Protein AF-A0A522EEP4-F1 (afdb_monomer)

Sequence (282 aa):
MRSSSFSPAILVLSVLAAMILVFGPLHIAEITGRAVDNTKDSVDSDQDGIPDSTDNCPLISNPKQEDLDHDGKGDACDPDKDGDGMPDAWELQYGLNINKNDAAEDPDGDSATNLEEYKRGTNPGVPDPVTLFMTISGIMRSQVEFITAIDVKDLLTNPISLSMIIAVIAFIAAVGFLFYRMKHQKKKVIVQAKIPALIGPVRRNRKEMARDLKERQAMMMRSEQKLMARESFFRPFDKSERNESPVLKELEKIQGFDSESDREKAVESLSNLAEEYDNSKK

Nearest PDB structures (foldseek):
  2rhp-assembly1_A  TM=6.397E-01  e=7.075E-04  unclassified
  1yo8-assembly1_A  TM=6.198E-01  e=7.075E-04  Homo sapiens
  1ux6-assembly1_A  TM=5.673E-01  e=7.525E-04  Homo sapiens
  3fby-assembly3_C  TM=4.165E-01  e=4.240E-03  Homo sapiens

pLDDT: mean 74.35, std 18.27, range [40.28, 98.5]

Radius of gyration: 43.29 Å; Cα contacts (8 Å, |Δi|>4): 165; chains: 1; bounding box: 85×106×114 Å

Structure (mmCIF, N/CA/C/O backbone):
data_AF-A0A522EEP4-F1
#
_entry.id   AF-A0A522EEP4-F1
#
loop_
_atom_site.group_PDB
_atom_site.id
_atom_site.type_symbol
_atom_site.label_atom_id
_atom_site.label_alt_id
_atom_site.label_comp_id
_atom_site.label_asym_id
_atom_site.label_entity_id
_atom_site.label_seq_id
_atom_site.pdbx_PDB_ins_code
_atom_site.Cartn_x
_atom_site.Cartn_y
_atom_site.Cartn_z
_atom_site.occupancy
_atom_site.B_iso_or_equiv
_atom_site.auth_seq_id
_atom_site.auth_comp_id
_atom_site.auth_asym_id
_atom_site.auth_atom_id
_atom_site.pdbx_PDB_model_num
ATOM 1 N N . MET A 1 1 ? -53.354 64.922 65.198 1.00 49.22 1 MET A N 1
ATOM 2 C CA . MET A 1 1 ? -51.983 64.477 64.870 1.00 49.22 1 MET A CA 1
ATOM 3 C C . MET A 1 1 ? -51.836 63.032 65.326 1.00 49.22 1 MET A C 1
ATOM 5 O O . MET A 1 1 ? -51.725 62.795 66.519 1.00 49.22 1 MET A O 1
ATOM 9 N N . ARG A 1 2 ? -51.959 62.064 64.412 1.00 46.88 2 ARG A N 1
ATOM 10 C CA . ARG A 1 2 ? -51.701 60.644 64.695 1.00 46.88 2 ARG A CA 1
ATOM 11 C C . ARG A 1 2 ? -50.406 60.297 63.973 1.00 46.88 2 ARG A C 1
ATOM 13 O O . ARG A 1 2 ? -50.396 60.204 62.751 1.00 46.88 2 ARG A O 1
ATOM 20 N N . SER A 1 3 ? -49.318 60.213 64.726 1.00 50.28 3 SER A N 1
ATOM 21 C CA . SER A 1 3 ? -48.050 59.668 64.261 1.00 50.28 3 SER A CA 1
ATOM 22 C C . SER A 1 3 ? -48.245 58.175 64.018 1.00 50.28 3 SER A C 1
ATOM 24 O O . SER A 1 3 ? -48.458 57.398 64.945 1.00 50.28 3 SER A O 1
ATOM 26 N N . SER A 1 4 ? -48.240 57.775 62.751 1.00 57.22 4 SER A N 1
ATOM 27 C CA . SER A 1 4 ? -48.192 56.373 62.354 1.00 57.22 4 SER A CA 1
ATOM 28 C C . SER A 1 4 ? -46.808 55.823 62.693 1.00 57.22 4 SER A C 1
ATOM 30 O O . SER A 1 4 ? -45.834 56.082 61.985 1.00 57.22 4 SER A O 1
ATOM 32 N N . SER A 1 5 ? -46.716 55.099 63.805 1.00 61.38 5 SER A N 1
ATOM 33 C CA . SER A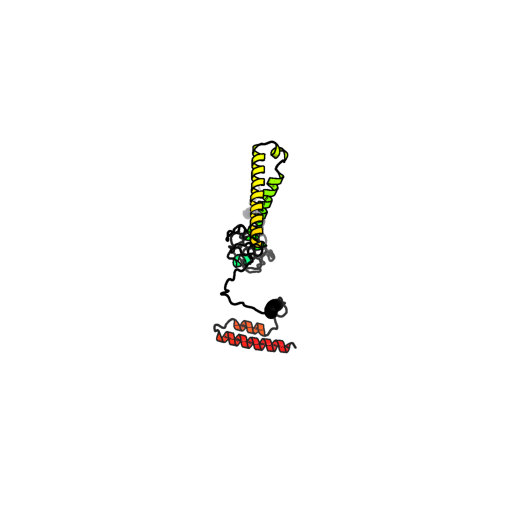 1 5 ? -45.561 54.282 64.158 1.00 61.38 5 SER A CA 1
ATOM 34 C C . SER A 1 5 ? -45.467 53.118 63.173 1.00 61.38 5 SER A C 1
ATOM 36 O O . SER A 1 5 ? -46.244 52.165 63.226 1.00 61.38 5 SER A O 1
ATOM 38 N N . PHE A 1 6 ? -44.525 53.203 62.236 1.00 60.56 6 PHE A N 1
ATOM 39 C CA . PHE A 1 6 ? -44.198 52.077 61.370 1.00 60.56 6 PHE A CA 1
ATOM 40 C C . PHE A 1 6 ? -43.566 50.978 62.223 1.00 60.56 6 PHE A C 1
ATOM 42 O O . PHE A 1 6 ? -42.499 51.162 62.806 1.00 60.56 6 PHE A O 1
ATOM 49 N N . SER A 1 7 ? -44.257 49.842 62.333 1.00 72.12 7 SER A N 1
ATOM 50 C CA . SER A 1 7 ? -43.722 48.676 63.028 1.00 72.12 7 SER A CA 1
ATOM 51 C C . SER A 1 7 ? -42.501 48.155 62.259 1.00 72.12 7 SER A C 1
ATOM 53 O O . SER A 1 7 ? -42.609 47.943 61.046 1.00 72.12 7 SER A O 1
ATOM 55 N N . PRO A 1 8 ? -41.352 47.912 62.915 1.00 71.06 8 PRO A N 1
ATOM 56 C CA . PRO A 1 8 ? -40.140 47.424 62.251 1.00 71.06 8 PRO A CA 1
ATOM 57 C C . PRO A 1 8 ? -40.361 46.087 61.524 1.00 71.06 8 PRO A C 1
ATOM 59 O O . PRO A 1 8 ? -39.705 45.815 60.524 1.00 71.06 8 PRO A O 1
ATOM 62 N N . ALA A 1 9 ? -41.355 45.298 61.945 1.00 70.25 9 ALA A N 1
ATOM 63 C CA . ALA A 1 9 ? -41.761 44.070 61.262 1.00 70.25 9 ALA A CA 1
ATOM 64 C C . ALA A 1 9 ? -42.285 44.311 59.831 1.00 70.25 9 ALA A C 1
ATOM 66 O O . ALA A 1 9 ? -42.047 43.497 58.942 1.00 70.25 9 ALA A O 1
ATOM 67 N N . ILE A 1 10 ? -42.958 45.441 59.585 1.00 73.69 10 ILE A N 1
ATOM 68 C CA . ILE A 1 10 ? -43.516 45.782 58.265 1.00 73.69 10 ILE A CA 1
ATOM 69 C C . ILE A 1 10 ? -42.389 46.168 57.299 1.00 73.69 10 ILE A C 1
ATOM 71 O O . ILE A 1 10 ? -42.410 45.774 56.134 1.00 73.69 10 ILE A O 1
ATOM 75 N N . LEU A 1 11 ? -41.365 46.870 57.795 1.00 72.19 11 LEU A N 1
ATOM 76 C CA . LEU A 1 11 ? -40.173 47.197 57.013 1.00 72.19 11 LEU A CA 1
ATOM 77 C C . LEU A 1 11 ? -39.393 45.935 56.622 1.00 72.19 11 LEU A C 1
ATOM 79 O O . LEU A 1 11 ? -39.057 45.776 55.451 1.00 72.19 11 LEU A O 1
ATOM 83 N N . VAL A 1 12 ? -39.192 44.996 57.550 1.00 76.00 12 VAL A N 1
ATOM 84 C CA . VAL A 1 12 ? -38.486 43.730 57.271 1.00 76.00 12 VAL A CA 1
ATOM 85 C C . VAL A 1 12 ? -39.234 42.874 56.243 1.00 76.00 12 VAL A C 1
ATOM 87 O O . VAL A 1 12 ? -38.616 42.355 55.314 1.00 76.00 12 VAL A O 1
ATOM 90 N N . LEU A 1 13 ? -40.564 42.785 56.343 1.00 75.69 13 LEU A N 1
ATOM 91 C CA . LEU A 1 13 ? -41.390 42.075 55.361 1.00 75.69 13 LEU A CA 1
ATOM 92 C C . LEU A 1 13 ? -41.348 42.733 53.976 1.00 75.69 13 LEU A C 1
ATOM 94 O O . LEU A 1 13 ? -41.269 42.029 52.973 1.00 75.69 13 LEU A O 1
ATOM 98 N N . SER A 1 14 ? -41.345 44.068 53.910 1.00 77.12 14 SER A N 1
ATOM 99 C CA . SER A 1 14 ? -41.259 44.786 52.631 1.00 77.12 14 SER A CA 1
ATOM 100 C C . SER A 1 14 ? -39.907 44.595 51.933 1.00 77.12 14 SER A C 1
ATOM 102 O O . SER A 1 14 ? -39.863 44.431 50.716 1.00 77.12 14 SER A O 1
ATOM 104 N N . VAL A 1 15 ? -38.811 44.533 52.699 1.00 76.56 15 VAL A N 1
ATOM 105 C CA . VAL A 1 15 ? -37.461 44.300 52.165 1.00 76.56 15 VAL A CA 1
ATOM 106 C C . VAL A 1 15 ? -37.293 42.845 51.720 1.00 76.56 15 VAL A C 1
ATOM 108 O O . VAL A 1 15 ? -36.750 42.604 50.647 1.00 76.56 15 VAL A O 1
ATOM 111 N N . LEU A 1 16 ? -37.815 41.872 52.476 1.00 72.12 16 LEU A N 1
ATOM 112 C CA . LEU A 1 16 ? -37.811 40.458 52.074 1.00 72.12 16 LEU A CA 1
ATOM 113 C C . LEU A 1 16 ? -38.643 40.214 50.807 1.00 72.12 16 LEU A C 1
ATOM 115 O O . LEU A 1 16 ? -38.192 39.508 49.909 1.00 72.12 16 LEU A O 1
ATOM 119 N N . ALA A 1 17 ? -39.819 40.838 50.693 1.00 74.88 17 ALA A N 1
ATOM 120 C CA . ALA A 1 17 ? -40.650 40.746 49.493 1.00 74.88 17 ALA A CA 1
ATOM 121 C C . ALA A 1 17 ? -39.972 41.384 48.266 1.00 74.88 17 ALA A C 1
ATOM 123 O O . ALA A 1 17 ? -40.032 40.825 47.172 1.00 74.88 17 ALA A O 1
ATOM 124 N N . ALA A 1 18 ? -39.275 42.513 48.443 1.00 72.38 18 ALA A N 1
ATOM 125 C CA . ALA A 1 18 ? -38.501 43.142 47.374 1.00 72.38 18 ALA A CA 1
ATOM 12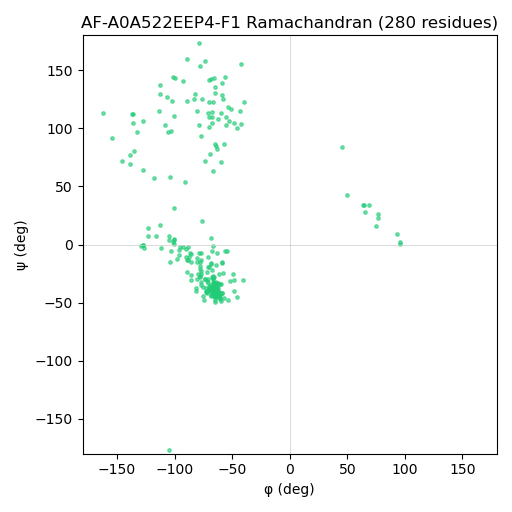6 C C . ALA A 1 18 ? -37.302 42.281 46.937 1.00 72.38 18 ALA A C 1
ATOM 128 O O . ALA A 1 18 ? -37.026 42.186 45.744 1.00 72.38 18 ALA A O 1
ATOM 129 N N . MET A 1 19 ? -36.633 41.594 47.870 1.00 70.50 19 MET A N 1
ATOM 130 C CA . MET A 1 19 ? -35.543 40.663 47.551 1.00 70.50 19 MET A CA 1
ATOM 131 C C . MET A 1 19 ? -36.036 39.453 46.742 1.00 70.50 19 MET A C 1
ATOM 133 O O . MET A 1 19 ? -35.375 39.061 45.790 1.00 70.50 19 MET A O 1
ATOM 137 N N . ILE A 1 20 ? -37.222 38.912 47.034 1.00 71.88 20 ILE A N 1
ATOM 138 C CA . ILE A 1 20 ? -37.818 37.797 46.268 1.00 71.88 20 ILE A CA 1
ATOM 139 C C . ILE A 1 20 ? -38.214 38.222 44.838 1.00 71.88 20 ILE A C 1
ATOM 141 O O . ILE A 1 20 ? -38.205 37.399 43.928 1.00 71.88 20 ILE A O 1
ATOM 145 N N . LEU A 1 21 ? -38.541 39.501 44.619 1.00 68.75 21 LEU A N 1
ATOM 146 C CA . LEU A 1 21 ? -38.899 40.033 43.297 1.00 68.75 21 LEU A CA 1
ATOM 147 C C . LEU A 1 21 ? -37.681 40.465 42.460 1.00 68.75 21 LEU A C 1
ATOM 149 O O . LEU A 1 21 ? -37.735 40.378 41.236 1.00 68.75 21 LEU A O 1
ATOM 153 N N . VAL A 1 22 ? -36.592 40.918 43.095 1.00 70.06 22 VAL A N 1
ATOM 154 C CA . VAL A 1 22 ? -35.329 41.286 42.417 1.00 70.06 22 VAL A CA 1
ATOM 155 C C . VAL A 1 22 ? -34.471 40.051 42.130 1.00 70.06 22 VAL A C 1
ATOM 157 O O . VAL A 1 22 ? -33.874 39.949 41.062 1.00 70.06 22 VAL A O 1
ATOM 160 N N . PHE A 1 23 ? -34.459 39.087 43.050 1.00 67.50 23 PHE A N 1
ATOM 161 C CA . PHE A 1 23 ? -33.855 37.766 42.888 1.00 67.50 23 PHE A CA 1
ATOM 162 C C . PHE A 1 23 ? -34.961 36.741 42.649 1.00 67.50 23 PHE A C 1
ATOM 164 O O . PHE A 1 23 ? -35.120 35.809 43.439 1.00 67.50 23 PHE A O 1
ATOM 171 N N . GLY A 1 24 ? -35.758 36.965 41.592 1.00 59.84 24 GLY A N 1
ATOM 172 C CA . GLY A 1 24 ? -36.815 36.048 41.151 1.00 59.84 24 GLY A CA 1
ATOM 173 C C . GLY A 1 24 ? -36.349 34.591 41.198 1.00 59.84 24 GLY A C 1
ATOM 174 O O . GLY A 1 24 ? -35.138 34.363 41.145 1.00 59.84 24 GLY A O 1
ATOM 175 N N . PRO A 1 25 ? -37.280 33.621 41.331 1.00 62.41 25 PRO A N 1
ATOM 176 C CA . PRO A 1 25 ? -36.950 32.235 41.640 1.00 62.41 25 PRO A CA 1
ATOM 177 C C . PRO A 1 25 ? -35.752 31.825 40.802 1.00 62.41 25 PRO A C 1
ATOM 179 O O . PRO A 1 25 ? -35.828 31.859 39.568 1.00 62.41 25 PRO A O 1
ATOM 182 N N . LEU A 1 26 ? -34.633 31.541 41.489 1.00 50.94 26 LEU A N 1
ATOM 183 C CA . LEU A 1 26 ? -33.479 30.903 40.881 1.00 50.94 26 LEU A CA 1
ATOM 184 C C . LEU A 1 26 ? -34.078 29.852 39.957 1.00 50.94 26 LEU A C 1
ATOM 186 O O . LEU A 1 26 ? -34.888 29.041 40.417 1.00 50.94 26 LEU A O 1
ATOM 190 N N . HIS A 1 27 ? -33.749 29.918 38.669 1.00 49.25 27 HIS A N 1
ATOM 191 C CA . HIS A 1 27 ? -33.910 28.771 37.802 1.00 49.25 27 HIS A CA 1
ATOM 192 C C . HIS A 1 27 ? -33.086 27.662 38.458 1.00 49.25 27 HIS A C 1
ATOM 194 O O . HIS A 1 27 ? -31.916 27.455 38.152 1.00 49.25 27 HIS A O 1
ATOM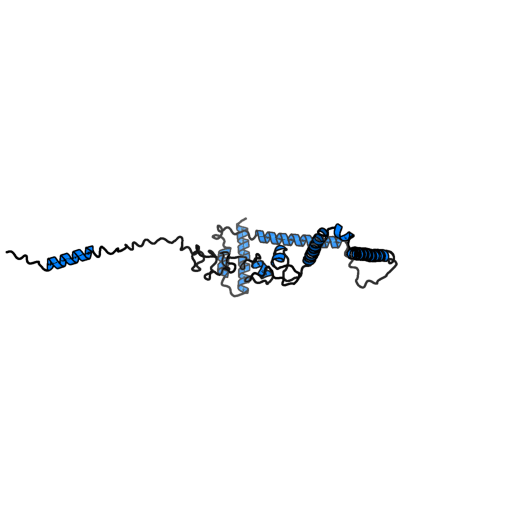 200 N N . ILE A 1 28 ? -33.705 26.940 39.388 1.00 54.94 28 ILE A N 1
ATOM 201 C CA . ILE A 1 28 ? -33.486 25.525 39.515 1.00 54.94 28 ILE A CA 1
ATOM 202 C C . ILE A 1 28 ? -34.030 25.039 38.181 1.00 54.94 28 ILE A C 1
ATOM 204 O O . ILE A 1 28 ? -35.219 24.768 38.036 1.00 54.94 28 ILE A O 1
ATOM 208 N N . ALA A 1 29 ? -33.161 25.079 37.165 1.00 52.03 29 ALA A N 1
ATOM 209 C CA . ALA A 1 29 ? -33.256 24.149 36.072 1.00 52.03 29 ALA A CA 1
ATOM 210 C C . ALA A 1 29 ? -33.393 22.821 36.791 1.00 52.03 29 ALA A C 1
ATOM 212 O O . ALA A 1 29 ? -32.478 22.367 37.480 1.00 52.03 29 ALA A O 1
ATOM 213 N N . GLU A 1 30 ? -34.618 22.321 36.786 1.00 49.09 30 GLU A N 1
ATOM 214 C CA . GLU A 1 30 ? -34.920 21.000 37.240 1.00 49.09 30 GLU A CA 1
ATOM 215 C C . GLU A 1 30 ? -33.948 20.132 36.455 1.00 49.09 30 GLU A C 1
ATOM 217 O O . GLU A 1 30 ? -34.091 19.947 35.244 1.00 49.09 30 GLU A O 1
ATOM 222 N N . ILE A 1 31 ? -32.920 19.634 37.144 1.00 54.69 31 ILE A N 1
ATOM 223 C CA . ILE A 1 31 ? -32.210 18.432 36.745 1.00 54.69 31 ILE A CA 1
ATOM 224 C C . ILE A 1 31 ? -33.250 17.317 36.918 1.00 54.69 31 ILE A C 1
ATOM 226 O O . ILE A 1 31 ? -33.124 16.418 37.740 1.00 54.69 31 ILE A O 1
ATOM 230 N N . THR A 1 32 ? -34.336 17.387 36.143 1.00 52.50 32 THR A N 1
ATOM 231 C CA . THR A 1 32 ? -34.858 16.182 35.551 1.00 52.50 32 THR A CA 1
ATOM 232 C C . THR A 1 32 ? -33.646 15.648 34.819 1.00 52.50 32 THR A C 1
ATOM 234 O O . THR A 1 32 ? -33.122 16.276 33.899 1.00 52.50 32 THR A O 1
ATOM 237 N N . GLY A 1 33 ? -33.106 14.547 35.327 1.00 53.41 33 GLY A N 1
ATOM 238 C CA . GLY A 1 33 ? -32.225 13.695 34.562 1.00 53.41 33 GLY A CA 1
ATOM 239 C C . GLY A 1 33 ? -33.002 13.202 33.351 1.00 53.41 33 GLY A C 1
ATOM 240 O O . GLY A 1 33 ? -33.350 12.030 33.263 1.00 53.41 33 GLY A O 1
ATOM 241 N N . ARG A 1 34 ? -33.267 14.094 32.391 1.00 50.75 34 ARG A N 1
ATOM 242 C CA . ARG A 1 34 ? -33.259 13.712 31.003 1.00 50.75 34 ARG A CA 1
ATOM 243 C C . ARG A 1 34 ? -31.808 13.339 30.775 1.00 50.75 34 ARG A C 1
ATOM 245 O O . ARG A 1 34 ? -30.985 14.170 30.408 1.00 50.75 34 ARG A O 1
ATOM 252 N N . ALA A 1 35 ? -31.506 12.076 31.069 1.00 56.69 35 ALA A N 1
ATOM 253 C CA . ALA A 1 35 ? -30.594 11.345 30.232 1.00 56.69 35 ALA A CA 1
ATOM 254 C C . ALA A 1 35 ? -31.016 11.727 28.813 1.00 56.69 35 ALA A C 1
ATOM 256 O O . ALA A 1 35 ? -32.096 11.360 28.342 1.00 56.69 35 ALA A O 1
ATOM 257 N N . VAL A 1 36 ? -30.236 12.607 28.185 1.00 55.53 36 VAL A N 1
ATOM 258 C CA . VAL A 1 36 ? -30.085 12.489 26.752 1.00 55.53 36 VAL A CA 1
ATOM 259 C C . VAL A 1 36 ? -29.597 11.063 26.638 1.00 55.53 36 VAL A C 1
ATOM 261 O O . VAL A 1 36 ? -28.501 10.737 27.092 1.00 55.53 36 VAL A O 1
ATOM 264 N N . ASP A 1 37 ? -30.511 10.191 26.242 1.00 57.88 37 ASP A N 1
ATOM 265 C CA . ASP A 1 37 ? -30.174 8.853 25.839 1.00 57.88 37 ASP A CA 1
ATOM 266 C C . ASP A 1 37 ? -29.300 9.024 24.595 1.00 57.88 37 ASP A C 1
ATOM 268 O O . ASP A 1 37 ? -29.776 9.065 23.465 1.00 57.88 37 ASP A O 1
ATOM 272 N N . ASN A 1 38 ? -28.018 9.283 24.852 1.00 55.97 38 ASN A N 1
ATOM 273 C CA . ASN A 1 38 ? -26.935 9.412 23.892 1.00 55.97 38 ASN A CA 1
ATOM 274 C C . ASN A 1 38 ? -26.509 8.020 23.407 1.00 55.97 38 ASN A C 1
ATOM 276 O O . ASN A 1 38 ? -25.408 7.863 22.897 1.00 55.97 38 ASN A O 1
ATOM 280 N N . THR A 1 39 ? -27.356 6.994 23.538 1.00 58.22 39 THR A N 1
ATOM 281 C CA . THR A 1 39 ? -27.021 5.623 23.127 1.00 58.22 39 THR A CA 1
ATOM 282 C C . THR A 1 39 ? -26.840 5.454 21.626 1.00 58.22 39 THR A C 1
ATOM 284 O O . THR A 1 39 ? -26.498 4.363 21.184 1.00 58.22 39 THR A O 1
ATOM 287 N N . LYS A 1 40 ? -27.013 6.513 20.826 1.00 56.56 40 LYS A N 1
ATOM 288 C CA . LYS A 1 40 ? -26.584 6.499 19.426 1.00 56.56 40 LYS A CA 1
ATOM 289 C C . LYS A 1 40 ? -25.112 6.885 19.235 1.00 56.56 40 LYS A C 1
ATOM 291 O O . LYS A 1 40 ? -24.505 6.397 18.293 1.00 56.56 40 LYS A O 1
ATOM 296 N N . ASP A 1 41 ? -24.551 7.666 20.157 1.00 61.88 41 ASP A N 1
ATOM 297 C CA . ASP A 1 41 ? -23.160 8.144 20.126 1.00 61.88 41 ASP A CA 1
ATOM 298 C C . ASP A 1 41 ? -22.274 7.392 21.144 1.00 61.88 41 ASP A C 1
ATOM 300 O O . ASP A 1 41 ? -21.139 7.783 21.392 1.00 61.88 41 ASP A O 1
ATOM 304 N N . SER A 1 42 ? -22.800 6.340 21.787 1.00 76.12 42 SER A N 1
ATOM 305 C CA . SER A 1 42 ? -22.089 5.541 22.799 1.00 76.12 42 SER A CA 1
ATOM 306 C C . SER A 1 42 ? -21.868 4.086 22.390 1.00 76.12 42 SER A C 1
ATOM 308 O O . SER A 1 42 ? -21.535 3.268 23.248 1.00 76.12 42 SER A O 1
ATOM 310 N N . VAL A 1 43 ? -22.180 3.725 21.145 1.00 93.38 43 VAL A N 1
ATOM 311 C CA . VAL A 1 43 ? -21.854 2.387 20.651 1.00 93.38 43 VAL A CA 1
ATOM 312 C C . VAL A 1 43 ? -20.360 2.383 20.367 1.00 93.38 43 VAL A C 1
ATOM 314 O O . VAL A 1 43 ? -19.869 3.269 19.678 1.00 93.38 43 VAL A O 1
ATOM 317 N N . ASP A 1 44 ? -19.678 1.431 20.982 1.00 95.50 44 ASP A N 1
ATOM 318 C CA . ASP A 1 44 ? -18.256 1.150 20.838 1.00 95.50 44 ASP A CA 1
ATOM 319 C C . ASP A 1 44 ? -18.179 -0.369 20.638 1.00 95.50 44 ASP A C 1
ATOM 321 O O . ASP A 1 44 ? -18.382 -1.163 21.570 1.00 95.50 44 ASP A O 1
ATOM 325 N N . SER A 1 45 ? -18.104 -0.764 19.372 1.00 96.50 45 SER A N 1
ATOM 326 C CA . SER A 1 45 ? -18.287 -2.137 18.916 1.00 96.50 45 SER A CA 1
ATOM 327 C C . SER A 1 45 ? -17.065 -3.013 19.187 1.00 96.50 45 SER A C 1
ATOM 329 O O . SER A 1 45 ? -17.223 -4.229 19.349 1.00 96.50 45 SER A O 1
ATOM 331 N N . ASP A 1 46 ? -15.874 -2.426 19.279 1.00 97.19 46 ASP A N 1
ATOM 332 C CA . ASP A 1 46 ? -14.615 -3.132 19.523 1.00 97.19 46 ASP A CA 1
ATOM 333 C C . ASP A 1 46 ? -13.976 -2.840 20.894 1.00 97.19 46 ASP A C 1
ATOM 335 O O . ASP A 1 46 ? -13.022 -3.523 21.282 1.00 97.19 46 ASP A O 1
ATOM 339 N N . GLN A 1 47 ? -14.590 -1.949 21.676 1.00 97.31 47 GLN A N 1
ATOM 340 C CA . GLN A 1 47 ? -14.255 -1.608 23.060 1.00 97.31 47 GLN A CA 1
ATOM 341 C C . GLN A 1 47 ? -12.876 -0.965 23.216 1.00 97.31 47 GLN A C 1
ATOM 343 O O . GLN A 1 47 ? -12.197 -1.181 24.231 1.00 97.31 47 GLN A O 1
ATOM 348 N N . ASP A 1 48 ? -12.448 -0.182 22.230 1.00 97.44 48 ASP A N 1
ATOM 349 C CA . ASP A 1 48 ? -11.153 0.495 22.238 1.00 97.44 48 ASP A CA 1
ATOM 350 C C . ASP A 1 48 ? -11.168 1.868 22.945 1.00 97.44 48 ASP A C 1
ATOM 352 O O . ASP A 1 48 ? -10.111 2.441 23.241 1.00 97.44 48 ASP A O 1
ATOM 356 N N . GLY A 1 49 ? -12.363 2.342 23.320 1.00 95.50 49 GLY A N 1
ATOM 357 C CA . GLY A 1 49 ? -12.593 3.613 24.001 1.00 95.50 49 GLY A CA 1
ATOM 358 C C . GLY A 1 49 ? -12.966 4.770 23.072 1.00 95.50 49 GLY A C 1
ATOM 359 O O . GLY A 1 49 ? -13.193 5.880 23.575 1.00 95.50 49 GLY A O 1
ATOM 360 N N . ILE A 1 50 ? -13.052 4.533 21.763 1.00 96.19 50 ILE A N 1
ATOM 361 C CA . ILE A 1 50 ? -13.521 5.469 20.747 1.00 96.19 50 ILE A CA 1
ATOM 362 C C . ILE A 1 50 ? -14.917 5.024 20.272 1.00 96.19 50 ILE A C 1
ATOM 364 O O . ILE A 1 50 ? -15.118 3.880 19.895 1.00 96.19 50 ILE A O 1
ATOM 368 N N . PRO A 1 51 ? -15.938 5.901 20.294 1.00 96.25 51 PRO A N 1
ATOM 369 C CA . PRO A 1 51 ? -17.258 5.534 19.782 1.00 96.25 51 PRO A CA 1
ATOM 370 C C . PRO A 1 51 ? -17.254 5.287 18.265 1.00 96.25 51 PRO A C 1
ATOM 372 O O . PRO A 1 51 ? -16.671 6.091 17.534 1.00 96.25 51 PRO A O 1
ATOM 375 N N . ASP A 1 52 ? -18.041 4.313 17.785 1.00 96.12 52 ASP A N 1
ATOM 376 C CA . ASP A 1 52 ? -18.183 3.908 16.369 1.00 96.12 52 ASP A CA 1
ATOM 377 C C . ASP A 1 52 ? -18.409 5.094 15.409 1.00 96.12 52 ASP A C 1
ATOM 379 O O . ASP A 1 52 ? -18.056 5.049 14.235 1.00 96.12 52 ASP A O 1
ATOM 383 N N . SER A 1 53 ? -19.051 6.171 15.880 1.00 95.19 53 SER A N 1
ATOM 384 C CA . SER A 1 53 ? -19.329 7.375 15.079 1.00 95.19 53 SER A CA 1
ATOM 385 C C . SER A 1 53 ? -18.093 8.213 14.739 1.00 95.19 53 SER A C 1
ATOM 387 O O . SER A 1 53 ? -18.158 9.072 13.860 1.00 95.19 53 SER A O 1
ATOM 389 N N . THR A 1 54 ? -17.016 8.029 15.495 1.00 96.50 54 THR A N 1
ATOM 390 C CA . THR A 1 54 ? -15.757 8.784 15.418 1.00 96.50 54 THR A CA 1
ATOM 391 C C . THR A 1 54 ? -14.540 7.881 15.268 1.00 96.50 54 THR A C 1
ATOM 393 O O . THR A 1 54 ? -13.436 8.402 15.163 1.00 96.50 54 THR A O 1
ATOM 396 N N . ASP A 1 55 ? -14.749 6.568 15.281 1.00 97.81 55 ASP A N 1
ATOM 397 C CA . ASP A 1 55 ? -13.720 5.554 15.146 1.00 97.81 55 ASP A CA 1
ATOM 398 C C . ASP A 1 55 ? -13.392 5.316 13.664 1.00 97.81 55 ASP A C 1
ATOM 400 O O . ASP A 1 55 ? -14.284 5.041 12.852 1.00 97.81 55 ASP A O 1
ATOM 404 N N . ASN A 1 56 ? -12.117 5.445 13.300 1.00 98.25 56 ASN A N 1
ATOM 405 C CA . ASN A 1 56 ? -11.635 5.141 11.953 1.00 98.25 56 ASN A CA 1
ATOM 406 C C . ASN A 1 56 ? -11.491 3.627 11.688 1.00 98.25 56 ASN A C 1
ATOM 408 O O . ASN A 1 56 ? -11.309 3.237 10.534 1.00 98.25 56 ASN A O 1
ATOM 412 N N . CYS A 1 57 ? -11.655 2.771 12.703 1.00 98.38 57 CYS A N 1
ATOM 413 C CA . CYS A 1 57 ? -11.772 1.319 12.587 1.00 98.38 57 CYS A CA 1
ATOM 414 C C . CYS A 1 57 ? -12.846 0.714 13.520 1.00 98.38 57 CYS A C 1
ATOM 416 O O . CYS A 1 57 ? -12.500 -0.128 14.338 1.00 98.38 57 CYS A O 1
ATOM 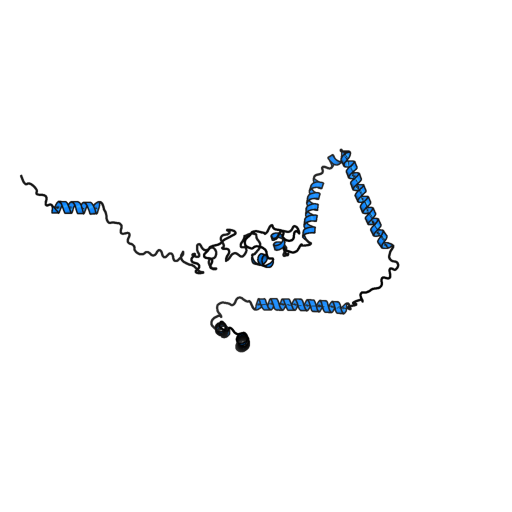418 N N . PRO A 1 58 ? -14.162 0.942 13.287 1.00 97.62 58 PRO A N 1
ATOM 419 C CA . PRO A 1 58 ? -15.259 0.593 14.217 1.00 97.62 58 PRO A CA 1
ATOM 420 C C . PRO A 1 58 ? -15.392 -0.869 14.675 1.00 97.62 58 PRO A C 1
ATOM 422 O O . PRO A 1 58 ? -16.322 -1.215 15.394 1.00 97.62 58 PRO A O 1
ATOM 425 N N . LEU A 1 59 ? -14.591 -1.787 14.142 1.00 97.75 59 LEU A N 1
ATOM 426 C CA . LEU A 1 59 ? -14.638 -3.217 14.443 1.00 97.75 59 LEU A CA 1
ATOM 427 C C . LEU A 1 59 ? -13.258 -3.783 14.824 1.00 97.75 59 LEU A C 1
ATOM 429 O O . LEU A 1 59 ? -13.159 -4.995 15.047 1.00 97.75 59 LEU A O 1
ATOM 433 N N . ILE A 1 60 ? -12.197 -2.968 14.826 1.00 98.06 60 ILE A N 1
ATOM 434 C CA . ILE A 1 60 ? -10.816 -3.388 15.078 1.00 98.06 60 ILE A CA 1
ATOM 435 C C . ILE A 1 60 ? -10.151 -2.379 16.009 1.00 98.06 60 ILE A C 1
ATOM 437 O O . ILE A 1 60 ? -9.663 -1.348 15.560 1.00 98.06 60 ILE A O 1
ATOM 441 N N . SER A 1 61 ? -10.012 -2.789 17.272 1.00 98.19 61 SER A N 1
ATOM 442 C CA . SER A 1 61 ? -9.507 -1.936 18.343 1.00 98.19 61 SER A CA 1
ATOM 443 C C . SER A 1 61 ? -8.191 -1.246 17.985 1.00 98.19 61 SER A C 1
ATOM 445 O O . SER A 1 61 ? -7.149 -1.898 17.826 1.00 98.19 61 SER A O 1
ATOM 447 N N . ASN A 1 62 ? -8.222 0.083 17.918 1.00 98.06 62 ASN A N 1
ATOM 448 C CA . ASN A 1 62 ? -7.078 0.932 17.626 1.00 98.06 62 ASN A CA 1
ATOM 449 C C . ASN A 1 62 ? -7.162 2.268 18.403 1.00 98.06 62 ASN A C 1
ATOM 451 O O . ASN A 1 62 ? -7.240 3.341 17.802 1.00 98.06 62 ASN A O 1
ATOM 455 N N . PRO A 1 63 ? -6.958 2.260 19.741 1.00 97.94 63 PRO A N 1
ATOM 456 C CA . PRO A 1 63 ? -7.176 3.438 20.600 1.00 97.94 63 PRO A CA 1
ATOM 457 C C . PRO A 1 63 ? -6.348 4.683 20.248 1.00 97.94 63 PRO A C 1
ATOM 459 O O . PRO A 1 63 ? -6.575 5.773 20.772 1.00 97.94 63 PRO A O 1
ATOM 462 N N . LYS A 1 64 ? -5.303 4.513 19.433 1.00 98.25 64 LYS A N 1
ATOM 463 C CA . LYS A 1 64 ? -4.444 5.601 18.963 1.00 98.25 64 LYS A CA 1
ATOM 464 C C . LYS A 1 64 ? -4.972 6.300 17.712 1.00 98.25 64 LYS A C 1
ATOM 466 O O . LYS A 1 64 ? -4.463 7.377 17.416 1.00 98.25 64 LYS A O 1
ATOM 471 N N . GLN A 1 65 ? -5.932 5.694 17.008 1.00 98.12 65 GLN A N 1
ATOM 472 C CA . GLN A 1 65 ? -6.536 6.209 15.780 1.00 98.12 65 GLN A CA 1
ATOM 473 C C . GLN A 1 65 ? -5.458 6.642 14.766 1.00 98.12 65 GLN A C 1
ATOM 475 O O . GLN A 1 65 ? -5.526 7.722 14.188 1.00 98.12 65 GLN A O 1
ATOM 480 N N . GLU A 1 66 ? -4.406 5.821 14.627 1.00 98.44 66 GLU A N 1
ATOM 481 C CA . GLU A 1 66 ? -3.359 6.026 13.618 1.00 98.44 66 GLU A CA 1
ATOM 482 C C . GLU A 1 66 ? -3.997 5.866 12.224 1.00 98.44 66 GLU A C 1
ATOM 484 O O . GLU A 1 66 ? -4.826 4.976 12.035 1.00 98.44 66 GLU A O 1
ATOM 489 N N . ASP A 1 67 ? -3.667 6.777 11.311 1.00 98.31 67 ASP A N 1
ATOM 490 C CA . ASP A 1 67 ? -4.177 6.883 9.935 1.00 98.31 67 ASP A CA 1
ATOM 491 C C . ASP A 1 67 ? -3.089 7.606 9.121 1.00 98.31 67 ASP A C 1
ATOM 493 O O . ASP A 1 67 ? -2.943 8.833 9.183 1.00 98.31 67 ASP A O 1
ATOM 497 N N . LEU A 1 68 ? -2.195 6.827 8.515 1.00 98.12 68 LEU A N 1
ATOM 498 C CA . LEU A 1 68 ? -0.964 7.324 7.909 1.00 98.12 68 LEU A CA 1
ATOM 499 C C . LEU A 1 68 ? -1.227 8.081 6.599 1.00 98.12 68 LEU A C 1
ATOM 501 O O . LEU A 1 68 ? -0.599 9.123 6.363 1.00 98.12 68 LEU A O 1
ATOM 505 N N . ASP A 1 69 ? -2.148 7.599 5.770 1.00 98.00 69 ASP A N 1
ATOM 506 C CA . ASP A 1 69 ? -2.488 8.196 4.476 1.00 98.00 69 ASP A CA 1
ATOM 507 C C . ASP A 1 69 ? -3.618 9.245 4.562 1.00 98.00 69 ASP A C 1
ATOM 509 O O . ASP A 1 69 ? -3.768 10.075 3.658 1.00 98.00 69 ASP A O 1
ATOM 513 N N . HIS A 1 70 ? -4.295 9.319 5.712 1.00 97.69 70 HIS A N 1
ATOM 514 C CA . HIS A 1 70 ? -5.369 10.257 6.031 1.00 97.69 70 HIS A CA 1
ATOM 515 C C . HIS A 1 70 ? -6.614 10.075 5.145 1.00 97.69 70 HIS A C 1
ATOM 517 O O . HIS A 1 70 ? -7.292 11.067 4.823 1.00 97.69 70 HIS A O 1
ATOM 523 N N . ASP A 1 71 ? -6.929 8.841 4.736 1.00 97.69 71 ASP A N 1
ATOM 524 C CA . ASP A 1 71 ? -8.137 8.520 3.961 1.00 97.69 71 ASP A CA 1
ATOM 525 C C . ASP A 1 71 ? -9.408 8.396 4.833 1.00 97.69 71 ASP A C 1
ATOM 527 O O . ASP A 1 71 ? -10.535 8.432 4.312 1.00 97.69 71 ASP A O 1
ATOM 531 N N . GLY A 1 72 ? -9.237 8.349 6.160 1.00 97.38 72 GLY A N 1
ATOM 532 C CA . GLY A 1 72 ? -10.304 8.231 7.149 1.00 97.38 72 GLY A CA 1
ATOM 533 C C . GLY A 1 72 ? -10.583 6.805 7.627 1.00 97.38 72 GLY A C 1
ATOM 534 O O . GLY A 1 72 ? -11.497 6.630 8.440 1.00 97.38 72 GLY A O 1
ATOM 535 N N . LYS A 1 73 ? -9.834 5.802 7.167 1.00 98.25 73 LYS A N 1
ATOM 536 C CA . LYS A 1 73 ? -9.740 4.487 7.806 1.00 98.25 73 LYS A CA 1
ATOM 537 C C . LYS A 1 73 ? -8.438 4.407 8.589 1.00 98.25 73 LYS A C 1
ATOM 539 O O . LYS A 1 73 ? -7.418 4.949 8.195 1.00 98.25 73 LYS A O 1
ATOM 544 N N . GLY A 1 74 ? -8.467 3.731 9.729 1.00 98.25 74 GLY A N 1
ATOM 545 C CA . GLY A 1 74 ? -7.259 3.590 10.532 1.00 98.25 74 GLY A CA 1
ATOM 546 C C . GLY A 1 74 ? -6.294 2.543 9.985 1.00 98.25 74 GLY A C 1
ATOM 547 O O . GLY A 1 74 ? -6.709 1.518 9.445 1.00 98.25 74 GLY A O 1
ATOM 548 N N . ASP A 1 75 ? -5.010 2.726 10.290 1.00 98.50 75 ASP A N 1
ATOM 549 C CA . ASP A 1 75 ? -3.905 1.800 9.999 1.00 98.50 75 ASP A CA 1
ATOM 550 C C . ASP A 1 75 ? -4.196 0.344 10.423 1.00 98.50 75 ASP A C 1
ATOM 552 O O . ASP A 1 75 ? -3.594 -0.600 9.922 1.00 98.50 75 ASP A O 1
ATOM 556 N N . ALA A 1 76 ? -5.075 0.144 11.411 1.00 97.94 76 ALA A N 1
ATOM 557 C CA . ALA A 1 76 ? -5.437 -1.175 11.928 1.00 97.94 76 ALA A CA 1
ATOM 558 C C . ALA A 1 76 ? -6.416 -1.946 11.024 1.00 97.94 76 ALA A C 1
ATOM 560 O O . ALA A 1 76 ? -6.502 -3.174 11.122 1.00 97.94 76 ALA A O 1
ATOM 561 N N . CYS A 1 77 ? -7.173 -1.241 10.183 1.00 98.00 77 CYS A N 1
ATOM 562 C CA . CYS A 1 77 ? -8.206 -1.799 9.317 1.00 98.00 77 CYS A CA 1
ATOM 563 C C . CYS A 1 77 ? -8.060 -1.401 7.840 1.00 98.00 77 CYS A C 1
ATOM 565 O O . CYS A 1 77 ? -8.869 -1.859 7.024 1.00 98.00 77 CYS A O 1
ATOM 567 N N . ASP A 1 78 ? -7.051 -0.603 7.488 1.00 98.25 78 ASP A N 1
ATOM 568 C CA . ASP A 1 78 ? -6.713 -0.293 6.103 1.00 98.25 78 ASP A CA 1
ATOM 569 C C . ASP A 1 78 ? -5.852 -1.406 5.463 1.00 98.25 78 ASP A C 1
ATOM 571 O O . ASP A 1 78 ? -4.883 -1.860 6.074 1.00 98.25 78 ASP A O 1
ATOM 575 N N . PRO A 1 79 ? -6.208 -1.921 4.270 1.00 97.94 79 PRO A N 1
ATOM 576 C CA . PRO A 1 79 ? -5.368 -2.851 3.512 1.00 97.94 79 PRO A CA 1
ATOM 577 C C . PRO A 1 79 ? -4.202 -2.220 2.714 1.00 97.94 79 PRO A C 1
ATOM 579 O O . PRO A 1 79 ? -3.460 -2.994 2.103 1.00 97.94 79 PRO A O 1
ATOM 582 N N . ASP A 1 80 ? -4.104 -0.893 2.635 1.00 98.38 80 ASP A N 1
ATOM 583 C CA . ASP A 1 80 ? -3.089 -0.076 1.940 1.00 98.38 80 ASP A CA 1
ATOM 584 C C . ASP A 1 80 ? -2.723 1.113 2.849 1.00 98.38 80 ASP A C 1
ATOM 586 O O . ASP A 1 80 ? -3.209 2.233 2.699 1.00 98.38 80 ASP A O 1
ATOM 590 N N . LYS A 1 81 ? -1.915 0.825 3.869 1.00 98.25 81 LYS A N 1
ATOM 591 C CA . LYS A 1 81 ? -1.674 1.689 5.024 1.00 98.25 81 LYS A CA 1
ATOM 592 C C . LYS A 1 81 ? -1.084 3.055 4.662 1.00 98.25 81 LYS A C 1
ATOM 594 O O . LYS A 1 81 ? -1.339 4.029 5.365 1.00 98.25 81 LYS A O 1
ATOM 599 N N . ASP A 1 82 ? -0.250 3.142 3.632 1.00 98.19 82 ASP A N 1
ATOM 600 C CA . ASP A 1 82 ? 0.393 4.397 3.226 1.00 98.19 82 ASP A CA 1
ATOM 601 C C . ASP A 1 82 ? -0.207 5.043 1.966 1.00 98.19 82 ASP A C 1
ATOM 603 O O . ASP A 1 82 ? 0.262 6.111 1.533 1.00 98.19 82 ASP A O 1
ATOM 607 N N . GLY A 1 83 ? -1.274 4.444 1.432 1.00 98.00 83 GLY A N 1
ATOM 608 C CA . GLY A 1 83 ? -2.111 4.997 0.377 1.00 98.00 83 GLY A CA 1
ATOM 609 C C . GLY A 1 83 ? -1.387 5.158 -0.958 1.00 98.00 83 GLY A C 1
ATOM 610 O O . GLY A 1 83 ? -1.704 6.070 -1.737 1.00 98.00 83 GLY A O 1
ATOM 611 N N . ASP A 1 84 ? -0.378 4.333 -1.237 1.00 97.62 84 ASP A N 1
ATOM 612 C CA . ASP A 1 84 ? 0.411 4.424 -2.466 1.00 97.62 84 ASP A CA 1
ATOM 613 C C . ASP A 1 84 ? -0.142 3.592 -3.640 1.00 97.62 84 ASP A C 1
ATOM 615 O O . ASP A 1 84 ? 0.289 3.733 -4.799 1.00 97.62 84 ASP A O 1
ATOM 619 N N . GLY A 1 85 ? -1.206 2.831 -3.371 1.00 97.00 85 GLY A N 1
ATOM 620 C CA . GLY A 1 85 ? -1.937 2.026 -4.338 1.00 97.00 85 GLY A CA 1
ATOM 621 C C . GLY A 1 85 ? -1.448 0.582 -4.431 1.00 97.00 85 GLY A C 1
ATOM 622 O O . GLY A 1 85 ? -1.874 -0.131 -5.357 1.00 97.00 85 GLY A O 1
ATOM 623 N N . MET A 1 86 ? -0.569 0.154 -3.525 1.00 97.94 86 MET A N 1
ATOM 624 C CA . MET A 1 86 ? -0.110 -1.221 -3.361 1.00 97.94 86 MET A CA 1
ATOM 625 C C . MET A 1 86 ? -0.617 -1.778 -2.020 1.00 97.94 86 MET A C 1
ATOM 627 O O . MET A 1 86 ? -0.426 -1.157 -0.992 1.00 97.94 86 MET A O 1
ATOM 631 N N . PRO A 1 87 ? -1.257 -2.962 -1.980 1.00 98.12 87 PRO A N 1
ATOM 632 C CA . PRO A 1 87 ? -1.729 -3.517 -0.713 1.00 98.12 87 PRO A CA 1
ATOM 633 C C . PRO A 1 87 ? -0.580 -3.936 0.216 1.00 98.12 87 PRO A C 1
ATOM 635 O O . PRO A 1 87 ? 0.337 -4.629 -0.241 1.00 98.12 87 PRO A O 1
ATOM 638 N N . ASP A 1 88 ? -0.737 -3.727 1.526 1.00 97.88 88 ASP A N 1
ATOM 639 C CA . ASP A 1 88 ? 0.211 -4.119 2.583 1.00 97.88 88 ASP A CA 1
ATOM 640 C C . ASP A 1 88 ? 0.678 -5.574 2.446 1.00 97.88 88 ASP A C 1
ATOM 642 O O . ASP A 1 88 ? 1.839 -5.926 2.658 1.00 97.88 88 ASP A O 1
ATOM 646 N N . ALA A 1 89 ? -0.245 -6.471 2.086 1.00 97.69 89 ALA A N 1
ATOM 647 C CA . ALA A 1 89 ? 0.053 -7.890 1.926 1.00 97.69 89 ALA A CA 1
ATOM 648 C C . ALA A 1 89 ? 1.059 -8.157 0.793 1.00 97.69 89 ALA A C 1
ATOM 650 O O . ALA A 1 89 ? 1.868 -9.083 0.894 1.00 97.69 89 ALA A O 1
ATOM 651 N N . TRP A 1 90 ? 0.996 -7.371 -0.285 1.00 97.56 90 TRP A N 1
ATOM 652 C CA . TRP A 1 90 ? 1.927 -7.455 -1.406 1.00 97.56 90 TRP A CA 1
ATOM 653 C C . TRP A 1 90 ? 3.273 -6.829 -1.035 1.00 97.56 90 TRP A C 1
ATOM 655 O O . TRP A 1 90 ? 4.314 -7.447 -1.255 1.00 97.56 90 TRP A O 1
ATOM 665 N N . GLU A 1 91 ? 3.263 -5.672 -0.384 1.00 98.06 91 GLU A N 1
ATOM 666 C CA . GLU A 1 91 ? 4.479 -5.012 0.088 1.00 98.06 91 GLU A CA 1
ATOM 667 C C . GLU A 1 91 ? 5.268 -5.877 1.077 1.00 98.06 91 GLU A C 1
ATOM 669 O O . GLU A 1 91 ? 6.459 -6.132 0.880 1.00 98.06 91 GLU A O 1
ATOM 674 N N . LEU A 1 92 ? 4.597 -6.440 2.089 1.00 97.25 92 LEU A N 1
ATOM 675 C CA . LEU A 1 92 ? 5.202 -7.365 3.052 1.00 97.25 92 LEU A CA 1
ATOM 676 C C . LEU A 1 92 ? 5.749 -8.629 2.383 1.00 97.25 92 LEU A C 1
ATOM 678 O O . LEU A 1 92 ? 6.761 -9.174 2.832 1.00 97.25 92 LEU A O 1
ATOM 682 N N . GLN A 1 93 ? 5.100 -9.110 1.318 1.00 97.62 93 GLN A N 1
ATOM 683 C CA . GLN A 1 93 ? 5.575 -10.267 0.562 1.00 97.62 93 GLN A CA 1
ATOM 684 C C . GLN A 1 93 ? 6.926 -9.989 -0.115 1.00 97.62 93 GLN A C 1
ATOM 686 O O . GLN A 1 93 ? 7.765 -10.894 -0.169 1.00 97.62 93 GLN A O 1
ATOM 691 N N . TYR A 1 94 ? 7.134 -8.771 -0.621 1.00 97.00 94 TYR A N 1
ATOM 692 C CA . TYR A 1 94 ? 8.354 -8.378 -1.332 1.00 97.00 94 TYR A CA 1
ATOM 693 C C . TYR A 1 94 ? 9.347 -7.571 -0.483 1.00 97.00 94 TYR A C 1
ATOM 695 O O . TYR A 1 94 ? 10.447 -7.276 -0.945 1.00 97.00 94 TYR A O 1
ATOM 703 N N . GLY A 1 95 ? 9.020 -7.312 0.785 1.00 96.19 95 GLY A N 1
ATOM 704 C CA . GLY A 1 95 ? 9.892 -6.611 1.726 1.00 96.19 95 GLY A CA 1
ATOM 705 C C . GLY A 1 95 ? 9.945 -5.097 1.516 1.00 96.19 95 GLY A C 1
ATOM 706 O O . GLY A 1 95 ? 10.955 -4.488 1.872 1.00 96.19 95 GLY A O 1
ATOM 707 N N . LEU A 1 96 ? 8.889 -4.519 0.941 1.00 97.38 96 LEU A N 1
ATOM 708 C CA . LEU A 1 96 ? 8.680 -3.073 0.853 1.00 97.38 96 LEU A CA 1
ATOM 709 C C . LEU A 1 96 ? 8.163 -2.509 2.185 1.00 97.38 96 LEU A C 1
ATOM 711 O O . LEU A 1 96 ? 7.935 -3.259 3.146 1.00 97.38 96 LEU A O 1
ATOM 715 N N . ASN A 1 97 ? 8.061 -1.185 2.279 1.00 97.12 97 ASN A N 1
ATOM 716 C CA . ASN A 1 97 ? 7.745 -0.514 3.531 1.00 97.12 97 ASN A CA 1
ATOM 717 C C . ASN A 1 97 ? 6.308 0.017 3.579 1.00 97.12 97 ASN A C 1
ATOM 719 O O . ASN A 1 97 ? 6.106 1.190 3.309 1.00 97.12 97 ASN A O 1
ATOM 723 N N . ILE A 1 98 ? 5.416 -0.763 4.199 1.00 97.75 98 ILE A N 1
ATOM 724 C CA . ILE A 1 98 ? 4.001 -0.420 4.468 1.00 97.75 98 ILE A CA 1
ATOM 725 C C . ILE A 1 98 ? 3.744 0.899 5.227 1.00 97.75 98 ILE A C 1
ATOM 727 O O . ILE A 1 98 ? 2.612 1.230 5.553 1.00 97.75 98 ILE A O 1
ATOM 731 N N . ASN A 1 99 ? 4.787 1.590 5.697 1.00 97.50 99 ASN A N 1
ATOM 732 C CA . ASN A 1 99 ? 4.655 2.856 6.425 1.00 97.50 99 ASN A CA 1
ATOM 733 C C . ASN A 1 99 ? 5.219 4.039 5.630 1.00 97.50 99 ASN A C 1
ATOM 735 O O . ASN A 1 99 ? 5.573 5.066 6.227 1.00 97.50 99 ASN A O 1
ATOM 739 N N . LYS A 1 100 ? 5.434 3.887 4.324 1.00 97.62 100 LYS A N 1
ATOM 740 C CA . LYS A 1 100 ? 6.051 4.916 3.503 1.00 97.62 100 LYS A CA 1
ATOM 741 C C . LYS A 1 100 ? 5.755 4.632 2.041 1.00 97.62 100 LYS A C 1
ATOM 743 O O . LYS A 1 100 ? 6.436 3.798 1.464 1.00 97.62 100 LYS A O 1
ATOM 748 N N . ASN A 1 101 ? 4.970 5.532 1.451 1.00 97.56 101 ASN A N 1
ATOM 749 C CA . ASN A 1 101 ? 4.741 5.595 0.015 1.00 97.56 101 ASN A CA 1
ATOM 750 C C . ASN A 1 101 ? 6.062 5.474 -0.765 1.00 97.56 101 ASN A C 1
ATOM 752 O O . ASN A 1 101 ? 6.855 6.429 -0.855 1.00 97.56 101 ASN A O 1
ATOM 756 N N . ASP A 1 102 ? 6.305 4.267 -1.266 1.00 97.00 102 ASP A N 1
ATOM 757 C CA . ASP A 1 102 ? 7.499 3.860 -1.995 1.00 97.00 102 ASP A CA 1
ATOM 758 C C . ASP A 1 102 ? 7.147 3.296 -3.380 1.00 97.00 102 ASP A C 1
ATOM 760 O O . ASP A 1 102 ? 8.038 2.935 -4.144 1.00 97.00 102 ASP A O 1
ATOM 764 N N . ALA A 1 103 ? 5.877 3.385 -3.788 1.00 97.75 103 ALA A N 1
ATOM 765 C CA . ALA A 1 103 ? 5.346 3.114 -5.125 1.00 97.75 103 ALA A CA 1
ATOM 766 C C . ALA A 1 103 ? 6.201 3.601 -6.310 1.00 97.75 103 ALA A C 1
ATOM 768 O O . ALA A 1 103 ? 6.132 3.017 -7.400 1.00 97.75 103 ALA A O 1
ATOM 769 N N . ALA A 1 104 ? 6.951 4.695 -6.139 1.00 97.25 104 ALA A N 1
ATOM 770 C CA . ALA A 1 104 ? 7.813 5.299 -7.159 1.00 97.25 104 ALA A CA 1
ATOM 771 C C . ALA A 1 104 ? 9.290 4.864 -7.081 1.00 97.25 104 ALA A C 1
ATOM 773 O O . ALA A 1 104 ? 10.086 5.282 -7.927 1.00 97.25 104 ALA A O 1
ATOM 774 N N . GLU A 1 105 ? 9.671 4.086 -6.071 1.00 97.19 105 GLU A N 1
ATOM 775 C CA . GLU A 1 105 ? 11.009 3.519 -5.949 1.00 97.19 105 GLU A CA 1
ATOM 776 C C . GLU A 1 105 ? 11.219 2.381 -6.950 1.00 97.19 105 GLU A C 1
ATOM 778 O O . GLU A 1 105 ? 10.271 1.798 -7.473 1.00 97.19 105 GLU A O 1
ATOM 783 N N . ASP A 1 106 ? 12.493 2.131 -7.237 1.00 95.56 106 ASP A N 1
ATOM 784 C CA . ASP A 1 106 ? 12.989 1.125 -8.179 1.00 95.56 106 ASP A CA 1
ATOM 785 C C . ASP A 1 106 ? 14.165 0.404 -7.485 1.00 95.56 106 ASP A C 1
ATOM 787 O O . ASP A 1 106 ? 15.328 0.808 -7.636 1.00 95.56 106 ASP A O 1
ATOM 791 N N . PRO A 1 107 ? 13.878 -0.562 -6.589 1.00 95.44 107 PRO A N 1
ATOM 792 C CA . PRO A 1 107 ? 14.900 -1.227 -5.783 1.00 95.44 107 PRO A CA 1
ATOM 793 C C . PRO A 1 107 ? 15.870 -2.081 -6.604 1.00 95.44 107 PRO A C 1
ATOM 795 O O . PRO A 1 107 ? 17.013 -2.290 -6.178 1.00 95.44 107 PRO A O 1
ATOM 798 N N . ASP A 1 108 ? 15.440 -2.585 -7.760 1.00 94.06 108 ASP A N 1
ATOM 799 C CA . ASP A 1 108 ? 16.226 -3.480 -8.606 1.00 94.06 108 ASP A CA 1
ATOM 800 C C . ASP A 1 108 ? 16.949 -2.769 -9.771 1.00 94.06 108 ASP A C 1
ATOM 802 O O . ASP A 1 108 ? 17.909 -3.310 -10.341 1.00 94.06 108 ASP A O 1
ATOM 806 N N . GLY A 1 109 ? 16.587 -1.515 -10.042 1.00 93.56 109 GLY A N 1
ATOM 807 C CA . GLY A 1 109 ? 17.222 -0.624 -11.005 1.00 93.56 109 GLY A CA 1
ATOM 808 C C . GLY A 1 109 ? 16.872 -0.930 -12.458 1.00 93.56 109 GLY A C 1
ATOM 809 O O . GLY A 1 109 ? 17.666 -0.596 -13.353 1.00 93.56 109 GLY A O 1
ATOM 810 N N . ASP A 1 110 ? 15.750 -1.596 -12.721 1.00 92.06 110 ASP A N 1
ATOM 811 C CA . ASP A 1 110 ? 15.341 -1.999 -14.064 1.00 92.06 110 ASP A CA 1
ATOM 812 C C . ASP A 1 110 ? 14.513 -0.934 -14.812 1.00 92.06 110 ASP A C 1
ATOM 814 O O . ASP A 1 110 ? 14.259 -1.083 -16.015 1.00 92.06 110 ASP A O 1
ATOM 818 N N . SER A 1 111 ? 14.229 0.199 -14.155 1.00 90.88 111 SER A N 1
ATOM 819 C CA . SER A 1 111 ? 13.390 1.318 -14.613 1.00 90.88 111 SER A CA 1
ATOM 820 C C . SER A 1 111 ? 11.877 1.072 -14.596 1.00 90.88 111 SER A C 1
ATOM 822 O O . SER A 1 111 ? 11.145 1.823 -15.254 1.00 90.88 111 SER A O 1
ATOM 824 N N . ALA A 1 112 ? 11.396 0.053 -13.891 1.00 92.25 112 ALA A N 1
ATOM 825 C CA . ALA A 1 112 ? 10.014 -0.077 -13.453 1.00 92.25 112 ALA A CA 1
ATOM 826 C C . ALA A 1 112 ? 9.925 0.359 -11.986 1.00 92.25 112 ALA A C 1
ATOM 828 O O . ALA A 1 112 ? 10.848 0.149 -11.211 1.00 92.25 112 ALA A O 1
ATOM 829 N N . THR A 1 113 ? 8.832 1.022 -11.608 1.00 95.81 113 THR A N 1
ATOM 830 C CA . THR A 1 113 ? 8.607 1.346 -10.193 1.00 95.81 113 THR A CA 1
ATOM 831 C C . THR A 1 113 ? 7.854 0.215 -9.500 1.00 95.81 113 THR A C 1
ATOM 833 O O . THR A 1 113 ? 7.103 -0.502 -10.172 1.00 95.81 113 THR A O 1
ATOM 836 N N . ASN A 1 114 ? 7.927 0.139 -8.168 1.00 96.38 114 ASN A N 1
ATOM 837 C CA . ASN A 1 114 ? 7.169 -0.828 -7.359 1.00 96.38 114 ASN A CA 1
ATOM 838 C C . ASN A 1 114 ? 5.688 -0.917 -7.788 1.00 96.38 114 ASN A C 1
ATOM 840 O O . ASN A 1 114 ? 5.151 -2.000 -8.029 1.00 96.38 114 ASN A O 1
ATOM 844 N N . LEU A 1 115 ? 5.033 0.234 -7.999 1.00 97.00 115 LEU A N 1
ATOM 845 C CA . LEU A 1 115 ? 3.632 0.292 -8.432 1.00 97.00 115 LEU A CA 1
ATOM 846 C C . LEU A 1 115 ? 3.410 -0.242 -9.855 1.00 97.00 115 LEU A C 1
ATOM 848 O O . LEU A 1 115 ? 2.358 -0.817 -10.159 1.00 97.00 115 LEU A O 1
ATOM 852 N N . GLU A 1 116 ? 4.355 -0.018 -10.769 1.00 95.38 116 GLU A N 1
ATOM 853 C CA . GLU A 1 116 ? 4.279 -0.594 -12.111 1.00 95.38 116 GLU A CA 1
ATOM 854 C C . GLU A 1 116 ? 4.413 -2.112 -12.076 1.00 95.38 116 GLU A C 1
ATOM 856 O O . GLU A 1 116 ? 3.720 -2.803 -12.828 1.00 95.38 116 GLU A O 1
ATOM 861 N N . GLU A 1 117 ? 5.263 -2.627 -11.201 1.00 95.06 117 GLU A N 1
ATOM 862 C CA . GLU A 1 117 ? 5.480 -4.055 -11.022 1.00 95.06 117 GLU A CA 1
ATOM 863 C C . GLU A 1 117 ? 4.306 -4.736 -10.338 1.00 95.06 117 GLU A C 1
ATOM 865 O O . GLU A 1 117 ? 3.842 -5.767 -10.829 1.00 95.06 117 GLU A O 1
ATOM 870 N N . TYR A 1 118 ? 3.718 -4.114 -9.314 1.00 96.50 118 TYR A N 1
ATOM 871 C CA . TYR A 1 118 ? 2.453 -4.558 -8.732 1.00 96.50 118 TYR A CA 1
ATOM 872 C C . TYR A 1 118 ? 1.370 -4.699 -9.814 1.00 96.50 118 TYR A C 1
ATOM 874 O O . TYR A 1 118 ? 0.734 -5.748 -9.949 1.00 96.50 118 TYR A O 1
ATOM 882 N N . LYS A 1 119 ? 1.226 -3.687 -10.682 1.00 95.75 119 LYS A N 1
ATOM 883 C CA . LYS A 1 119 ? 0.271 -3.713 -11.807 1.00 95.75 119 LYS A CA 1
ATOM 884 C C . LYS A 1 119 ? 0.599 -4.774 -12.861 1.00 95.75 119 LYS A C 1
ATOM 886 O O . LYS A 1 119 ? -0.310 -5.234 -13.557 1.00 95.75 119 LYS A O 1
ATOM 891 N N . ARG A 1 120 ? 1.873 -5.141 -13.021 1.00 92.44 120 ARG A N 1
ATOM 892 C CA . ARG A 1 120 ? 2.339 -6.185 -13.954 1.00 92.44 120 ARG A CA 1
ATOM 893 C C . ARG A 1 120 ? 2.362 -7.581 -13.324 1.00 92.44 120 ARG A C 1
ATOM 895 O O . ARG A 1 120 ? 2.450 -8.558 -14.069 1.00 92.44 120 ARG A O 1
ATOM 902 N N . GLY A 1 121 ? 2.242 -7.687 -12.001 1.00 93.00 121 GLY A N 1
ATOM 903 C CA . GLY A 1 121 ? 2.394 -8.932 -11.252 1.00 93.00 121 GLY A CA 1
ATOM 904 C C . GLY A 1 121 ? 3.833 -9.454 -11.247 1.00 93.00 121 GLY A C 1
ATOM 905 O O . GLY A 1 121 ? 4.028 -10.671 -11.309 1.00 93.00 121 GLY A O 1
ATOM 906 N N . THR A 1 122 ? 4.817 -8.554 -11.240 1.00 93.31 122 THR A N 1
ATOM 907 C CA . THR A 1 122 ? 6.252 -8.877 -11.212 1.00 93.31 122 THR A CA 1
ATOM 908 C C . THR A 1 122 ? 6.871 -8.621 -9.831 1.00 93.31 122 THR A C 1
ATOM 910 O O . THR A 1 122 ? 6.131 -8.401 -8.870 1.00 93.31 122 THR A O 1
ATOM 913 N N . ASN A 1 123 ? 8.191 -8.804 -9.685 1.00 94.06 123 ASN A N 1
ATOM 914 C CA . ASN A 1 123 ? 8.877 -8.781 -8.391 1.00 94.06 123 ASN A CA 1
ATOM 915 C C . ASN A 1 123 ? 9.829 -7.576 -8.294 1.00 94.06 123 ASN A C 1
ATOM 917 O O . ASN A 1 123 ? 10.879 -7.650 -8.926 1.00 94.06 123 ASN A O 1
ATOM 921 N N . PRO A 1 124 ? 9.572 -6.617 -7.382 1.00 95.62 124 PRO A N 1
ATOM 922 C CA . PRO A 1 124 ? 10.343 -5.374 -7.259 1.00 95.62 124 PRO A CA 1
ATOM 923 C C . PRO A 1 124 ? 11.784 -5.507 -6.782 1.00 95.62 124 PRO A C 1
ATOM 925 O O . PRO A 1 124 ? 12.534 -4.536 -6.720 1.00 95.62 124 PRO A O 1
ATOM 928 N N . GLY A 1 125 ? 12.201 -6.716 -6.412 1.00 95.44 125 GLY A N 1
ATOM 929 C CA . GLY A 1 125 ? 13.589 -7.026 -6.094 1.00 95.44 125 GLY A CA 1
ATOM 930 C C . GLY A 1 125 ? 14.349 -7.734 -7.217 1.00 95.44 125 GLY A C 1
ATOM 931 O O . GLY A 1 125 ? 15.470 -8.194 -6.967 1.00 95.44 125 GLY A O 1
ATOM 932 N N . VAL A 1 126 ? 13.757 -7.938 -8.401 1.00 93.19 126 VAL A N 1
ATOM 933 C CA . VAL A 1 126 ? 14.343 -8.759 -9.471 1.00 93.19 126 VAL A CA 1
ATOM 934 C C . VAL A 1 126 ? 14.183 -8.095 -10.841 1.00 93.19 126 VAL A C 1
ATOM 936 O O . VAL A 1 126 ? 13.092 -8.162 -11.398 1.00 93.19 126 VAL A O 1
ATOM 939 N N . PRO A 1 127 ? 15.294 -7.659 -11.479 1.00 92.31 127 PRO A N 1
ATOM 940 C CA . PRO A 1 127 ? 15.218 -6.934 -12.742 1.00 92.31 127 PRO A CA 1
ATOM 941 C C . PRO A 1 127 ? 14.499 -7.723 -13.832 1.00 92.31 127 PRO A C 1
ATOM 943 O O . PRO A 1 127 ? 14.921 -8.837 -14.193 1.00 92.31 127 PRO A O 1
ATOM 946 N N . ASP A 1 128 ? 13.472 -7.123 -14.426 1.00 84.88 128 ASP A N 1
ATOM 947 C CA . ASP A 1 128 ? 12.658 -7.763 -15.437 1.00 84.88 128 ASP A CA 1
ATOM 948 C C . ASP A 1 128 ? 13.149 -7.476 -16.865 1.00 84.88 128 ASP A C 1
ATOM 950 O O . ASP A 1 128 ? 13.487 -6.358 -17.265 1.00 84.88 128 ASP A O 1
ATOM 954 N N . PRO A 1 129 ? 13.106 -8.481 -17.758 1.00 73.00 129 PRO A N 1
ATOM 955 C CA . PRO A 1 129 ? 13.486 -8.292 -19.155 1.00 73.00 129 PRO A CA 1
ATOM 956 C C . PRO A 1 129 ? 12.474 -7.453 -19.957 1.00 73.00 129 PRO A C 1
ATOM 958 O O . PRO A 1 129 ? 12.752 -7.088 -21.104 1.00 73.00 129 PRO A O 1
ATOM 961 N N . VAL A 1 130 ? 11.287 -7.177 -19.405 1.00 62.34 130 VAL A N 1
ATOM 962 C CA . VAL A 1 130 ? 10.188 -6.494 -20.111 1.00 62.34 130 VAL A CA 1
ATOM 963 C C . VAL A 1 130 ? 10.427 -4.979 -20.183 1.00 62.34 130 VAL A C 1
ATOM 965 O O . VAL A 1 130 ? 10.026 -4.329 -21.157 1.00 62.34 130 VAL A O 1
ATOM 968 N N . THR A 1 131 ? 11.175 -4.429 -19.229 1.00 62.19 131 THR A N 1
ATOM 969 C CA . THR A 1 131 ? 11.437 -2.991 -19.077 1.00 62.19 131 THR A CA 1
ATOM 970 C C . THR A 1 131 ? 12.370 -2.462 -20.175 1.00 62.19 131 THR A C 1
ATOM 972 O O . THR A 1 131 ? 12.177 -1.364 -20.711 1.00 62.19 131 THR A O 1
ATOM 975 N N . LEU A 1 132 ? 13.267 -3.312 -20.696 1.00 59.00 132 LEU A N 1
ATOM 976 C CA . LEU A 1 132 ? 14.093 -3.008 -21.874 1.00 59.00 132 LEU A CA 1
ATOM 977 C C . LEU A 1 132 ? 13.259 -2.802 -23.160 1.00 59.00 132 LEU A C 1
ATOM 979 O O . LEU A 1 132 ? 13.621 -2.008 -24.029 1.00 59.00 132 LEU A O 1
ATOM 983 N N . PHE A 1 133 ? 12.128 -3.498 -23.312 1.00 55.94 133 PHE A N 1
ATOM 984 C CA . PHE A 1 133 ? 11.285 -3.367 -24.507 1.00 55.94 133 PHE A CA 1
ATOM 985 C C . PHE A 1 133 ? 10.446 -2.079 -24.482 1.00 55.94 133 PHE A C 1
ATOM 987 O O . PHE A 1 133 ? 10.254 -1.448 -25.528 1.00 55.94 133 PHE A O 1
ATOM 994 N N . MET A 1 134 ? 9.996 -1.655 -23.295 1.00 57.69 134 MET A N 1
ATOM 995 C CA . MET A 1 134 ? 9.265 -0.397 -23.100 1.00 57.69 134 MET A CA 1
ATOM 996 C C . MET A 1 134 ? 10.176 0.825 -23.244 1.00 57.69 134 MET A C 1
ATOM 998 O O . MET A 1 134 ? 9.794 1.780 -23.918 1.00 57.69 134 MET A O 1
ATOM 1002 N N . THR A 1 135 ? 11.404 0.778 -22.719 1.00 59.34 135 THR A N 1
ATOM 1003 C CA . THR A 1 135 ? 12.388 1.865 -22.876 1.00 59.34 135 THR A CA 1
ATOM 1004 C C . THR A 1 135 ? 12.820 2.036 -24.331 1.00 59.34 135 THR A C 1
ATOM 1006 O O . THR A 1 135 ? 12.806 3.154 -24.845 1.00 59.34 135 THR A O 1
ATOM 1009 N N . ILE A 1 136 ? 13.100 0.946 -25.057 1.00 56.84 136 ILE A N 1
ATOM 1010 C CA . ILE A 1 136 ? 13.411 1.023 -26.495 1.00 56.84 136 ILE A CA 1
ATOM 1011 C C . ILE A 1 136 ? 12.193 1.521 -27.286 1.00 56.84 136 ILE A C 1
ATOM 1013 O O . ILE A 1 136 ? 12.352 2.347 -28.183 1.00 56.84 136 ILE A O 1
ATOM 1017 N N . SER A 1 137 ? 10.975 1.088 -26.947 1.00 60.03 137 SER A N 1
ATOM 1018 C CA . SER A 1 137 ? 9.750 1.579 -27.597 1.00 60.03 137 SER A CA 1
ATOM 1019 C C . SER A 1 137 ? 9.478 3.059 -27.302 1.00 60.03 137 SER A C 1
ATOM 1021 O O . SER A 1 137 ? 9.050 3.784 -28.198 1.00 60.03 137 SER A O 1
ATOM 1023 N N . GLY A 1 138 ? 9.764 3.527 -26.085 1.00 57.06 138 GLY A N 1
ATOM 1024 C CA . GLY A 1 138 ? 9.655 4.929 -25.676 1.00 57.06 138 GLY A CA 1
ATOM 1025 C C . GLY A 1 138 ? 10.687 5.821 -26.364 1.00 57.06 138 GLY A C 1
ATOM 1026 O O . GLY A 1 138 ? 10.325 6.857 -26.920 1.00 57.06 138 GLY A O 1
ATOM 1027 N N . ILE A 1 139 ? 11.946 5.377 -26.438 1.00 59.38 139 ILE A N 1
ATOM 1028 C CA . ILE A 1 139 ? 13.008 6.046 -27.206 1.00 59.38 139 ILE A CA 1
ATOM 1029 C C . ILE A 1 139 ? 12.633 6.087 -28.693 1.00 59.38 139 ILE A C 1
ATOM 1031 O O . ILE A 1 139 ? 12.738 7.135 -29.323 1.00 59.38 139 ILE A O 1
ATOM 1035 N N . MET A 1 140 ? 12.121 4.990 -29.259 1.00 54.28 140 MET A N 1
ATOM 1036 C CA . MET A 1 140 ? 11.644 4.971 -30.645 1.00 54.28 140 MET A CA 1
ATOM 1037 C C . MET A 1 140 ? 10.460 5.924 -30.859 1.00 54.28 140 MET A C 1
ATOM 1039 O O . MET A 1 140 ? 10.432 6.628 -31.862 1.00 54.28 140 MET A O 1
ATOM 1043 N N . ARG A 1 141 ? 9.505 6.009 -29.923 1.00 56.81 141 ARG A N 1
ATOM 1044 C CA . ARG A 1 141 ? 8.342 6.910 -30.026 1.00 56.81 141 ARG A CA 1
ATOM 1045 C C . ARG A 1 141 ? 8.750 8.388 -29.906 1.00 56.81 141 ARG A C 1
ATOM 1047 O O . ARG A 1 141 ? 8.286 9.197 -30.703 1.00 56.81 141 ARG A O 1
ATOM 1054 N N . SER A 1 142 ? 9.697 8.710 -29.022 1.00 51.75 142 SER A N 1
ATOM 1055 C CA . SER A 1 142 ? 10.331 10.035 -28.900 1.00 51.75 142 SER A CA 1
ATOM 1056 C C . SER A 1 142 ? 11.071 10.461 -30.179 1.00 51.75 142 SER A C 1
ATOM 1058 O O . SER A 1 142 ? 10.948 11.602 -30.622 1.00 51.75 142 SER A O 1
ATOM 1060 N N . GLN A 1 143 ? 11.820 9.549 -30.806 1.00 54.88 143 GLN A N 1
ATOM 1061 C CA . GLN A 1 143 ? 12.557 9.838 -32.042 1.00 54.88 143 GLN A CA 1
ATOM 1062 C C . GLN A 1 143 ? 11.629 9.944 -33.265 1.00 54.88 143 GLN A C 1
ATOM 1064 O O . GLN A 1 143 ? 11.920 10.690 -34.197 1.00 54.88 143 GLN A O 1
ATOM 1069 N N . VAL A 1 144 ? 10.497 9.230 -33.277 1.00 53.16 144 VAL A N 1
ATOM 1070 C CA . VAL A 1 144 ? 9.527 9.278 -34.385 1.00 53.16 144 VAL A CA 1
ATOM 1071 C C . VAL A 1 144 ? 8.803 10.626 -34.448 1.00 53.16 144 VAL A C 1
ATOM 1073 O O . VAL A 1 144 ? 8.645 11.157 -35.547 1.00 53.16 144 VAL A O 1
ATOM 1076 N N . GLU A 1 145 ? 8.446 11.236 -33.314 1.00 54.09 145 GLU A N 1
ATOM 1077 C CA . GLU A 1 145 ? 7.854 12.586 -33.310 1.00 54.09 145 GLU A CA 1
ATOM 1078 C C . GLU A 1 145 ? 8.855 13.660 -33.774 1.00 54.09 145 GLU A C 1
ATOM 1080 O O . GLU A 1 145 ? 8.486 14.571 -34.521 1.00 54.09 145 GLU A O 1
ATOM 1085 N N . PHE A 1 146 ? 10.145 13.499 -33.448 1.00 51.97 146 PHE A N 1
ATOM 1086 C CA . PHE A 1 146 ? 11.217 14.373 -33.941 1.00 51.97 146 PHE A CA 1
ATOM 1087 C C . PHE A 1 146 ? 11.377 14.304 -35.471 1.00 51.97 146 PHE A C 1
ATOM 1089 O O . PHE A 1 146 ? 11.593 15.326 -36.118 1.00 51.97 146 PHE A O 1
ATOM 1096 N N . ILE A 1 147 ? 11.210 13.122 -36.076 1.00 53.44 147 ILE A N 1
ATOM 1097 C CA . ILE A 1 147 ? 11.304 12.942 -37.536 1.00 53.44 147 ILE A CA 1
ATOM 1098 C C . ILE A 1 147 ? 10.095 13.557 -38.259 1.00 53.44 147 ILE A C 1
ATOM 1100 O O . ILE A 1 147 ? 10.244 14.068 -39.369 1.00 53.44 147 ILE A O 1
ATOM 1104 N N . THR A 1 148 ? 8.909 13.568 -37.642 1.00 56.31 148 THR A N 1
ATOM 1105 C CA . THR A 1 148 ? 7.702 14.162 -38.250 1.00 56.31 148 THR A CA 1
ATOM 1106 C C . THR A 1 148 ? 7.651 15.691 -38.207 1.00 56.31 148 THR A C 1
ATOM 1108 O O . THR A 1 148 ? 6.845 16.282 -38.922 1.00 56.31 148 THR A O 1
ATOM 1111 N N . ALA A 1 149 ? 8.517 16.336 -37.419 1.00 52.94 149 ALA A N 1
ATOM 1112 C CA . ALA A 1 149 ? 8.618 17.795 -37.322 1.00 52.94 149 ALA A CA 1
ATOM 1113 C C . ALA A 1 149 ? 9.663 18.411 -38.276 1.00 52.94 149 ALA A C 1
ATOM 1115 O O . ALA A 1 149 ? 9.816 19.631 -38.319 1.00 52.94 149 ALA A O 1
ATOM 1116 N N . ILE A 1 150 ? 10.392 17.592 -39.044 1.00 57.25 150 ILE A N 1
ATOM 1117 C CA . ILE A 1 150 ? 11.353 18.087 -40.033 1.00 57.25 150 ILE A CA 1
ATOM 1118 C C . ILE A 1 150 ? 10.575 18.530 -41.274 1.00 57.25 150 ILE A C 1
ATOM 1120 O O . ILE A 1 150 ? 10.149 17.708 -42.087 1.00 57.25 150 ILE A O 1
ATOM 1124 N N . ASP A 1 151 ? 10.408 19.841 -41.431 1.00 56.56 151 ASP A N 1
ATOM 1125 C CA . ASP A 1 151 ? 9.882 20.435 -42.655 1.00 56.56 151 ASP A CA 1
ATOM 1126 C C . ASP A 1 151 ? 10.852 20.117 -43.809 1.00 56.56 151 ASP A C 1
ATOM 1128 O O . ASP A 1 151 ? 11.980 20.613 -43.881 1.00 56.56 151 ASP A O 1
ATOM 1132 N N . VAL A 1 152 ? 10.443 19.218 -44.707 1.00 58.94 152 VAL A N 1
ATOM 1133 C CA . VAL A 1 152 ? 11.285 18.646 -45.780 1.00 58.94 152 VAL A CA 1
ATOM 1134 C C . VAL A 1 152 ? 11.854 19.720 -46.722 1.00 58.94 152 VAL A C 1
ATOM 1136 O O . VAL A 1 152 ? 12.801 19.461 -47.469 1.00 58.94 152 VAL A O 1
ATOM 1139 N N . LYS A 1 153 ? 11.292 20.934 -46.678 1.00 57.66 153 LYS A N 1
ATOM 1140 C CA . LYS A 1 153 ? 11.749 22.111 -47.423 1.00 57.66 153 LYS A CA 1
ATOM 1141 C C . LYS A 1 153 ? 13.092 22.665 -46.941 1.00 57.66 153 LYS A C 1
ATOM 1143 O O . LYS A 1 153 ? 13.881 23.081 -47.788 1.00 57.66 153 LYS A O 1
ATOM 1148 N N . ASP A 1 154 ? 13.386 22.612 -45.643 1.00 56.28 154 ASP A N 1
ATOM 1149 C CA . ASP A 1 154 ? 14.648 23.123 -45.077 1.00 56.28 154 ASP A CA 1
ATOM 1150 C C . ASP A 1 154 ? 15.819 22.141 -45.245 1.00 56.28 154 ASP A C 1
ATOM 1152 O O . ASP A 1 154 ? 16.995 22.507 -45.136 1.00 56.28 154 ASP A O 1
ATOM 1156 N N . LEU A 1 155 ? 15.501 20.884 -45.572 1.00 53.56 155 LEU A N 1
ATOM 1157 C CA . LEU A 1 155 ? 16.469 19.806 -45.749 1.00 53.56 155 LEU A CA 1
ATOM 1158 C C . LEU A 1 155 ? 17.177 19.850 -47.119 1.00 53.56 155 LEU A C 1
ATOM 1160 O O . LEU A 1 155 ? 18.307 19.372 -47.239 1.00 53.56 155 LEU A O 1
ATOM 1164 N N . LEU A 1 156 ? 16.537 20.454 -48.130 1.00 56.53 156 LEU A N 1
ATOM 1165 C CA . LEU A 1 156 ? 17.025 20.549 -49.516 1.00 56.53 156 LEU A CA 1
ATOM 1166 C C . LEU A 1 156 ? 17.753 21.865 -49.846 1.00 56.53 156 LEU A C 1
ATOM 1168 O O . LEU A 1 156 ? 18.345 21.974 -50.919 1.00 56.53 156 LEU A O 1
ATOM 1172 N N . THR A 1 157 ? 17.728 22.858 -48.956 1.00 62.62 157 THR A N 1
ATOM 1173 C CA . THR A 1 157 ? 18.301 24.199 -49.189 1.00 62.62 157 THR A CA 1
ATOM 1174 C C . THR A 1 157 ? 19.627 24.442 -48.467 1.00 62.62 157 THR A C 1
ATOM 1176 O O . THR A 1 157 ? 20.359 25.357 -48.843 1.00 62.62 157 THR A O 1
ATOM 1179 N N . ASN A 1 158 ? 19.989 23.603 -47.490 1.00 61.44 158 ASN A N 1
ATOM 1180 C CA . ASN A 1 158 ? 21.231 23.728 -46.728 1.00 61.44 158 ASN A CA 1
ATOM 1181 C C . ASN A 1 158 ? 22.309 22.725 -47.205 1.00 61.44 158 ASN A C 1
ATOM 1183 O O . ASN A 1 158 ? 22.104 21.512 -47.170 1.00 61.44 158 ASN A O 1
ATOM 1187 N N . PRO A 1 159 ? 23.514 23.175 -47.607 1.00 64.38 159 PRO A N 1
ATOM 1188 C CA . PRO A 1 159 ? 24.568 22.268 -48.083 1.00 64.38 159 PRO A CA 1
ATOM 1189 C C . PRO A 1 159 ? 25.128 21.356 -46.974 1.00 64.38 159 PRO A C 1
ATOM 1191 O O . PRO A 1 159 ? 25.674 20.291 -47.263 1.00 64.38 159 PRO 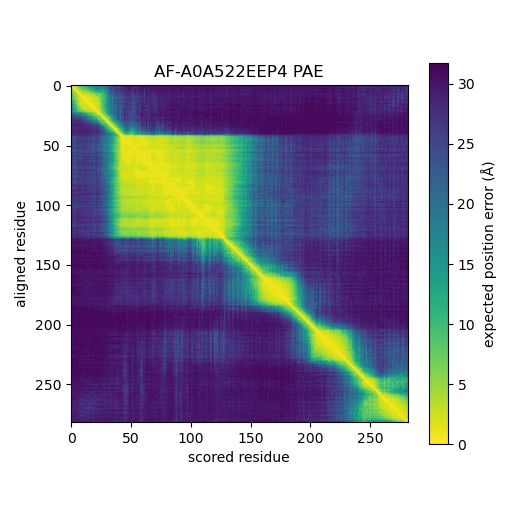A O 1
ATOM 1194 N N . ILE A 1 160 ? 24.968 21.748 -45.703 1.00 65.75 160 ILE A N 1
ATOM 1195 C CA . ILE A 1 160 ? 25.415 20.986 -44.526 1.00 65.75 160 ILE A CA 1
ATOM 1196 C C . ILE A 1 160 ? 24.468 19.807 -44.225 1.00 65.75 160 ILE A C 1
ATOM 1198 O O . ILE A 1 160 ? 24.929 18.754 -43.788 1.00 65.75 160 ILE A O 1
ATOM 1202 N N . SER A 1 161 ? 23.164 19.928 -44.507 1.00 66.00 161 SER A N 1
ATOM 1203 C CA . SER A 1 161 ? 22.209 18.823 -44.325 1.00 66.00 161 SER A CA 1
ATOM 1204 C C . SER A 1 161 ? 22.345 17.771 -45.426 1.00 66.00 161 SER A C 1
ATOM 1206 O O . SER A 1 161 ? 22.274 16.578 -45.138 1.00 66.00 161 SER A O 1
ATOM 1208 N N . LEU A 1 162 ? 22.626 18.177 -46.669 1.00 74.12 162 LEU A N 1
ATOM 1209 C CA . LEU A 1 162 ? 22.780 17.243 -47.789 1.00 74.12 162 LEU A CA 1
ATOM 1210 C C . LEU A 1 162 ? 23.982 16.300 -47.607 1.00 74.12 162 LEU A C 1
ATOM 1212 O O . LEU A 1 162 ? 23.871 15.101 -47.860 1.00 74.12 162 LEU A O 1
ATOM 1216 N N . SER A 1 163 ? 25.120 16.816 -47.134 1.00 80.06 163 SER A N 1
ATOM 1217 C CA . SER A 1 163 ? 26.313 15.996 -46.884 1.00 80.06 163 SER A CA 1
ATOM 1218 C C . SER A 1 163 ? 26.098 14.989 -45.749 1.00 80.06 163 SER A C 1
ATOM 1220 O O . SER A 1 163 ? 26.483 13.826 -45.884 1.00 80.06 163 SER A O 1
ATOM 1222 N N . MET A 1 164 ? 25.411 15.396 -44.676 1.00 78.56 164 MET A N 1
ATOM 1223 C CA . MET A 1 164 ? 25.032 14.510 -43.572 1.00 78.56 164 MET A CA 1
ATOM 1224 C C . MET A 1 164 ? 24.078 13.401 -44.025 1.00 78.56 164 MET A C 1
ATOM 1226 O O . MET A 1 164 ? 24.273 12.238 -43.679 1.00 78.56 164 MET A O 1
ATOM 1230 N N . ILE A 1 165 ? 23.087 13.724 -44.857 1.00 79.94 165 ILE A N 1
ATOM 1231 C CA . ILE A 1 165 ? 22.128 12.736 -45.374 1.00 79.94 165 ILE A CA 1
ATOM 1232 C C . ILE A 1 165 ? 22.826 11.713 -46.271 1.00 79.94 165 ILE A C 1
ATOM 1234 O O . ILE A 1 165 ? 22.600 10.511 -46.128 1.00 79.94 165 ILE A O 1
ATOM 1238 N N . ILE A 1 166 ? 23.720 12.164 -47.156 1.00 85.00 166 ILE A N 1
ATOM 1239 C CA . ILE A 1 166 ? 24.513 11.265 -48.005 1.00 85.00 166 ILE A CA 1
ATOM 1240 C C . ILE A 1 166 ? 25.391 10.344 -47.142 1.00 85.00 166 ILE A C 1
ATOM 1242 O O . ILE A 1 166 ? 25.469 9.145 -47.420 1.00 85.00 166 ILE A O 1
ATOM 1246 N N . ALA A 1 167 ? 25.999 10.864 -46.071 1.00 82.50 167 ALA A N 1
ATOM 1247 C CA . ALA A 1 167 ? 26.807 10.067 -45.148 1.00 82.50 167 ALA A CA 1
ATOM 1248 C C . ALA A 1 167 ? 25.979 8.997 -44.412 1.00 82.50 167 ALA A C 1
ATOM 1250 O O . ALA A 1 167 ? 26.409 7.845 -44.318 1.00 82.50 167 ALA A O 1
ATOM 1251 N N . VAL A 1 168 ? 24.769 9.336 -43.956 1.00 85.00 168 VAL A N 1
ATOM 1252 C CA . VAL A 1 168 ? 23.855 8.390 -43.292 1.00 85.00 168 VAL A CA 1
ATOM 1253 C C . VAL A 1 168 ? 23.388 7.296 -44.257 1.00 85.00 168 VAL A C 1
ATOM 1255 O O . VAL A 1 168 ? 23.430 6.115 -43.911 1.00 85.00 168 VAL A O 1
ATOM 1258 N N . ILE A 1 169 ? 23.014 7.650 -45.491 1.00 88.50 169 ILE A N 1
ATOM 1259 C CA . ILE A 1 169 ? 22.608 6.669 -46.514 1.00 88.50 169 ILE A CA 1
ATOM 1260 C C . ILE A 1 169 ? 23.770 5.725 -46.851 1.00 88.50 169 ILE A C 1
ATOM 1262 O O . ILE A 1 169 ? 23.580 4.507 -46.919 1.00 88.50 169 ILE A O 1
ATOM 1266 N N . ALA A 1 170 ? 24.985 6.259 -47.013 1.00 89.81 170 ALA A N 1
ATOM 1267 C CA . ALA A 1 170 ? 26.178 5.456 -47.265 1.00 89.81 170 ALA A CA 1
ATOM 1268 C C . ALA A 1 170 ? 26.489 4.501 -46.099 1.00 89.81 170 ALA A C 1
ATOM 1270 O O . ALA A 1 170 ? 26.832 3.339 -46.329 1.00 89.81 170 ALA A O 1
ATOM 1271 N N . PHE A 1 171 ? 26.314 4.955 -44.854 1.00 91.94 171 PHE A N 1
ATOM 1272 C CA . PHE A 1 171 ? 26.504 4.129 -43.663 1.00 91.94 171 PHE A CA 1
ATOM 1273 C C . PHE A 1 171 ? 25.491 2.979 -43.593 1.00 91.94 171 PHE A C 1
ATOM 1275 O O . PHE A 1 171 ? 25.882 1.823 -43.418 1.00 91.94 171 PHE A O 1
ATOM 1282 N N . ILE A 1 172 ? 24.202 3.261 -43.811 1.00 90.88 172 ILE A N 1
ATOM 1283 C CA . ILE A 1 172 ? 23.145 2.238 -43.823 1.00 90.88 172 ILE A CA 1
ATOM 1284 C C . ILE A 1 172 ? 23.410 1.201 -44.925 1.00 90.88 172 ILE A C 1
ATOM 1286 O O . ILE A 1 172 ? 23.308 -0.004 -44.680 1.00 90.88 172 ILE A O 1
ATOM 1290 N N . ALA A 1 173 ? 23.818 1.642 -46.119 1.00 91.75 173 ALA A N 1
ATOM 1291 C CA . ALA A 1 173 ? 24.179 0.744 -47.214 1.00 91.75 173 ALA A CA 1
ATOM 1292 C C . ALA A 1 173 ? 25.395 -0.138 -46.869 1.00 91.75 173 ALA A C 1
ATOM 1294 O O . ALA A 1 173 ? 25.382 -1.338 -47.155 1.00 91.75 173 ALA A O 1
ATOM 1295 N N . ALA A 1 174 ? 26.418 0.417 -46.211 1.00 92.19 174 ALA A N 1
ATOM 1296 C CA . ALA A 1 174 ? 27.596 -0.332 -45.776 1.00 92.19 174 ALA A CA 1
ATOM 1297 C C . ALA A 1 174 ? 27.248 -1.393 -44.719 1.00 92.19 174 ALA A C 1
ATOM 1299 O O . ALA A 1 174 ? 27.655 -2.551 -44.848 1.00 92.19 174 ALA A O 1
ATOM 1300 N N . VAL A 1 175 ? 26.441 -1.037 -43.715 1.00 92.62 175 VAL A N 1
ATOM 1301 C CA . VAL A 1 175 ? 25.967 -1.977 -42.686 1.00 92.62 175 VAL A CA 1
ATOM 1302 C C . VAL A 1 175 ? 25.106 -3.078 -43.313 1.00 92.62 175 VAL A C 1
ATOM 1304 O O . VAL A 1 175 ? 25.329 -4.263 -43.051 1.00 92.62 175 VAL A O 1
ATOM 1307 N N . GLY A 1 176 ? 24.184 -2.716 -44.210 1.00 91.31 176 GLY A N 1
ATOM 1308 C CA . GLY A 1 176 ? 23.375 -3.672 -44.967 1.00 91.31 176 GLY A CA 1
ATOM 1309 C C . GLY A 1 176 ? 24.227 -4.631 -45.805 1.00 91.31 176 GLY A C 1
ATOM 1310 O O . GLY A 1 176 ? 23.985 -5.841 -45.807 1.00 91.31 176 GLY A O 1
ATOM 1311 N N . PHE A 1 177 ? 25.280 -4.127 -46.452 1.00 90.12 177 PHE A N 1
ATOM 1312 C CA . PHE A 1 177 ? 26.226 -4.937 -47.221 1.00 90.12 177 PHE A CA 1
ATOM 1313 C C . PHE A 1 177 ? 27.036 -5.900 -46.340 1.00 90.12 177 PHE A C 1
ATOM 1315 O O . PHE A 1 177 ? 27.226 -7.063 -46.709 1.00 90.12 177 PHE A O 1
ATOM 1322 N N . LEU A 1 178 ? 27.471 -5.469 -45.152 1.00 87.50 178 LEU A N 1
ATOM 1323 C CA . LEU A 1 178 ? 28.131 -6.347 -44.181 1.00 87.50 178 LEU A CA 1
ATOM 1324 C C . LEU A 1 178 ? 27.194 -7.474 -43.729 1.00 87.50 178 LEU A C 1
ATOM 1326 O O . LEU A 1 178 ? 27.597 -8.639 -43.715 1.00 87.50 178 LEU A O 1
ATOM 1330 N N . PHE A 1 179 ? 25.928 -7.163 -43.449 1.00 84.06 179 PHE A N 1
ATOM 1331 C CA . PHE A 1 179 ? 24.927 -8.159 -43.065 1.00 84.06 179 PHE A CA 1
ATOM 1332 C C . PHE A 1 179 ? 24.615 -9.144 -44.200 1.00 84.06 179 PHE A C 1
ATOM 1334 O O . PHE A 1 179 ? 24.554 -10.360 -43.982 1.00 84.06 179 PHE A O 1
ATOM 1341 N N . TYR A 1 180 ? 24.497 -8.639 -45.431 1.00 84.81 180 TYR A N 1
ATOM 1342 C CA . TYR A 1 180 ? 24.376 -9.455 -46.638 1.00 84.81 180 TYR A CA 1
ATOM 1343 C C . TYR A 1 180 ? 25.568 -10.413 -46.780 1.00 84.81 180 TYR A C 1
ATOM 1345 O O . TYR A 1 180 ? 25.383 -11.620 -46.978 1.00 84.81 180 TYR A O 1
ATOM 1353 N N . ARG A 1 181 ? 26.794 -9.909 -46.581 1.00 79.81 181 ARG A N 1
ATOM 1354 C CA . ARG A 1 181 ? 28.028 -10.703 -46.624 1.00 79.81 181 ARG A CA 1
ATOM 1355 C C . ARG A 1 181 ? 28.059 -11.770 -45.528 1.00 79.81 181 ARG A C 1
ATOM 1357 O O . ARG A 1 181 ? 28.383 -12.918 -45.828 1.00 79.81 181 ARG A O 1
ATOM 1364 N N . MET A 1 182 ? 27.669 -11.445 -44.294 1.00 78.50 182 MET A N 1
ATOM 1365 C CA . MET A 1 182 ? 27.586 -12.418 -43.193 1.00 78.50 182 MET A CA 1
ATOM 1366 C C . MET A 1 182 ? 26.581 -13.541 -43.485 1.00 78.50 182 MET A C 1
ATOM 1368 O O . MET A 1 182 ? 26.879 -14.717 -43.261 1.00 78.50 182 MET A O 1
ATOM 1372 N N . LYS A 1 183 ? 25.408 -13.213 -44.042 1.00 71.31 183 LYS A N 1
ATOM 1373 C CA . LYS A 1 183 ? 24.381 -14.207 -44.400 1.00 71.31 183 LYS A CA 1
ATOM 1374 C C . LYS A 1 183 ? 24.856 -15.141 -45.522 1.00 71.31 183 LYS A C 1
ATOM 1376 O O . LYS A 1 183 ? 24.527 -16.327 -45.512 1.00 71.31 183 LYS A O 1
ATOM 1381 N N . HIS A 1 184 ? 25.678 -14.638 -46.445 1.00 62.88 184 HIS A N 1
ATOM 1382 C CA . HIS A 1 184 ? 26.254 -15.425 -47.539 1.00 62.88 184 HIS A CA 1
ATOM 1383 C C . HIS A 1 184 ? 27.446 -16.313 -47.137 1.00 62.88 184 HIS A C 1
ATOM 1385 O O . HIS A 1 184 ? 27.703 -17.308 -47.817 1.00 62.88 184 HIS A O 1
ATOM 1391 N N . GLN A 1 185 ? 28.135 -16.026 -46.026 1.00 59.28 185 GLN A N 1
ATOM 1392 C CA . GLN A 1 185 ? 29.201 -16.894 -45.495 1.00 59.28 185 GLN A CA 1
ATOM 1393 C C . GLN A 1 185 ? 28.651 -18.179 -44.848 1.00 59.28 185 GLN A C 1
ATOM 1395 O O . GLN A 1 185 ? 29.274 -19.233 -44.948 1.00 59.28 185 GLN A O 1
ATOM 1400 N N . LYS A 1 186 ? 27.435 -18.150 -44.280 1.00 53.44 186 LYS A N 1
ATOM 1401 C CA . LYS A 1 186 ? 26.804 -19.337 -43.661 1.00 53.44 186 LYS A CA 1
ATOM 1402 C C . LYS A 1 186 ? 26.403 -20.435 -44.660 1.00 53.44 186 LYS A C 1
ATOM 1404 O O . LYS A 1 186 ? 26.184 -21.568 -44.250 1.00 53.44 186 LYS A O 1
ATOM 1409 N N . LYS A 1 187 ? 26.331 -20.137 -45.965 1.00 53.44 187 LYS A N 1
ATOM 1410 C CA . LYS A 1 187 ? 25.992 -21.128 -47.007 1.00 53.44 187 LYS A CA 1
ATOM 1411 C C . LYS A 1 187 ? 27.197 -21.899 -47.565 1.00 53.44 187 LYS A C 1
ATOM 1413 O O . LYS A 1 187 ? 26.984 -22.895 -48.245 1.00 53.44 187 LYS A O 1
ATOM 1418 N N . LYS A 1 188 ? 28.441 -21.474 -47.298 1.00 53.38 188 LYS A N 1
ATOM 1419 C CA . LYS A 1 188 ? 29.655 -22.128 -47.836 1.00 53.38 188 LYS A CA 1
ATOM 1420 C C . LYS A 1 188 ? 30.410 -23.013 -46.835 1.00 53.38 188 LYS A C 1
ATOM 1422 O O . LYS A 1 188 ? 31.332 -23.706 -47.243 1.00 53.38 188 LYS A O 1
ATOM 1427 N N . VAL A 1 189 ? 30.002 -23.049 -45.565 1.00 54.66 189 VAL A N 1
ATOM 1428 C CA . VAL A 1 189 ? 30.662 -23.838 -44.505 1.00 54.66 189 VAL A CA 1
ATOM 1429 C C . VAL A 1 189 ? 29.705 -24.898 -43.949 1.00 54.66 189 VAL A C 1
ATOM 1431 O O . VAL A 1 189 ? 29.388 -24.925 -42.767 1.00 54.66 189 VAL A O 1
ATOM 1434 N N . ILE A 1 190 ? 29.199 -25.773 -44.819 1.00 52.81 190 ILE A N 1
ATOM 1435 C CA . ILE A 1 190 ? 28.643 -27.070 -44.403 1.00 52.81 190 ILE A CA 1
ATOM 1436 C C . ILE A 1 190 ? 29.335 -28.149 -45.237 1.00 52.81 190 ILE A C 1
ATOM 1438 O O . ILE A 1 190 ? 28.732 -28.825 -46.060 1.00 52.81 190 ILE A O 1
ATOM 1442 N N . VAL A 1 191 ? 30.647 -28.277 -45.045 1.00 53.31 191 VAL A N 1
ATOM 1443 C CA . VAL A 1 191 ? 31.376 -29.517 -45.319 1.00 53.31 191 VAL A CA 1
ATOM 1444 C C . VAL A 1 191 ? 32.155 -29.836 -44.046 1.00 53.31 191 VAL A C 1
ATOM 1446 O O . VAL A 1 191 ? 33.100 -29.143 -43.696 1.00 53.31 191 VAL A O 1
ATOM 1449 N N . GLN A 1 192 ? 31.658 -30.845 -43.327 1.00 51.59 192 GLN A N 1
ATOM 1450 C CA . GLN A 1 192 ? 32.347 -31.645 -42.306 1.00 51.59 192 GLN A CA 1
ATOM 1451 C C . GLN A 1 192 ? 33.191 -30.899 -41.256 1.00 51.59 192 GLN A C 1
ATOM 1453 O O . GLN A 1 192 ? 34.416 -30.923 -41.291 1.00 51.59 192 GLN A O 1
ATOM 1458 N N . ALA A 1 193 ? 32.535 -30.411 -40.202 1.00 45.00 193 ALA A N 1
ATOM 1459 C CA . ALA A 1 193 ? 33.167 -30.319 -38.887 1.00 45.00 193 ALA A CA 1
ATOM 1460 C C . ALA A 1 193 ? 32.637 -31.462 -38.009 1.00 45.00 193 ALA A C 1
ATOM 1462 O O . ALA A 1 193 ? 31.538 -31.408 -37.458 1.00 45.00 193 ALA A O 1
ATOM 1463 N N . LYS A 1 194 ? 33.417 -32.542 -37.941 1.00 50.19 194 LYS A N 1
ATOM 1464 C CA . LYS A 1 194 ? 33.221 -33.667 -37.025 1.00 50.19 194 LYS A CA 1
ATOM 1465 C C . LYS A 1 194 ? 33.709 -33.222 -35.644 1.00 50.19 194 LYS A C 1
ATOM 1467 O O . LYS A 1 194 ? 34.897 -33.301 -35.362 1.00 50.19 194 LYS A O 1
ATOM 1472 N N . ILE A 1 195 ? 32.803 -32.712 -34.814 1.00 40.28 195 ILE A N 1
ATOM 1473 C CA . ILE A 1 195 ? 33.075 -32.425 -33.399 1.00 40.28 195 ILE A CA 1
ATOM 1474 C C . ILE A 1 195 ? 32.737 -33.694 -32.597 1.00 40.28 195 ILE A C 1
ATOM 1476 O O . ILE A 1 195 ? 31.609 -34.183 -32.713 1.00 40.28 195 ILE A O 1
ATOM 1480 N N . PRO A 1 196 ? 33.667 -34.273 -31.817 1.00 47.91 196 PRO A N 1
ATOM 1481 C CA . PRO A 1 196 ? 33.347 -35.381 -30.927 1.00 47.91 196 PRO A CA 1
ATOM 1482 C C . PRO A 1 196 ? 32.472 -34.889 -29.766 1.00 47.91 196 PRO A C 1
ATOM 1484 O O . PRO A 1 196 ? 32.832 -33.973 -29.030 1.00 47.91 196 PRO A O 1
ATOM 1487 N N . ALA A 1 197 ? 31.298 -35.504 -29.626 1.00 47.34 197 ALA A N 1
ATOM 1488 C CA . ALA A 1 197 ? 30.358 -35.273 -28.541 1.00 47.34 197 ALA A CA 1
ATOM 1489 C C . ALA A 1 197 ? 30.902 -35.855 -27.225 1.00 47.34 197 ALA A C 1
ATOM 1491 O O . ALA A 1 197 ? 30.992 -37.071 -27.078 1.00 47.34 197 ALA A O 1
ATOM 1492 N N . LEU A 1 198 ? 31.214 -34.988 -26.259 1.00 52.47 198 LEU A N 1
ATOM 1493 C CA . LEU A 1 198 ? 31.444 -35.347 -24.851 1.00 52.47 198 LEU A CA 1
ATOM 1494 C C . LEU A 1 198 ? 30.217 -35.046 -23.975 1.00 52.47 198 LEU A C 1
ATOM 1496 O O . LEU A 1 198 ? 30.327 -34.745 -22.794 1.00 52.47 198 LEU A O 1
ATOM 1500 N N . ILE A 1 199 ? 29.026 -35.153 -24.561 1.00 54.38 199 ILE A N 1
ATOM 1501 C CA . ILE A 1 199 ? 27.760 -35.253 -23.835 1.00 54.38 199 ILE A CA 1
ATOM 1502 C C . ILE A 1 199 ? 26.976 -36.346 -24.555 1.00 54.38 199 ILE A C 1
ATOM 1504 O O . ILE A 1 199 ? 26.647 -36.212 -25.736 1.00 54.38 199 ILE A O 1
ATOM 1508 N N . GLY A 1 200 ? 26.765 -37.476 -23.878 1.00 48.12 200 GLY A N 1
ATOM 1509 C CA . GLY A 1 200 ? 26.033 -38.608 -24.441 1.00 48.12 200 GLY A CA 1
ATOM 1510 C C . GLY A 1 200 ? 24.637 -38.177 -24.911 1.00 48.12 200 GLY A C 1
ATOM 1511 O O . GLY A 1 200 ? 24.013 -37.320 -24.281 1.00 48.12 200 GLY A O 1
ATOM 1512 N N . PRO A 1 201 ? 24.110 -38.734 -26.013 1.00 45.66 201 PRO A N 1
ATOM 1513 C CA . PRO A 1 201 ? 22.786 -38.363 -26.475 1.00 45.66 201 PRO A CA 1
ATOM 1514 C C . PRO A 1 201 ? 21.744 -38.911 -25.495 1.00 45.66 201 PRO A C 1
ATOM 1516 O O . PRO A 1 201 ? 21.480 -40.113 -25.476 1.00 45.66 201 PRO A O 1
ATOM 1519 N N . VAL A 1 202 ? 21.080 -38.036 -24.735 1.00 56.59 202 VAL A N 1
ATOM 1520 C CA . VAL A 1 202 ? 19.785 -38.365 -24.122 1.00 56.59 202 VAL A CA 1
ATOM 1521 C C . VAL A 1 202 ? 18.768 -38.453 -25.260 1.00 56.59 202 VAL A C 1
ATOM 1523 O O . VAL A 1 202 ? 18.000 -37.534 -25.533 1.00 56.59 202 VAL A O 1
ATOM 1526 N N . ARG A 1 203 ? 18.780 -39.576 -25.983 1.00 56.59 203 ARG A N 1
ATOM 1527 C CA . ARG A 1 203 ? 17.677 -39.976 -26.859 1.00 56.59 203 ARG A CA 1
ATOM 1528 C C . ARG A 1 203 ? 16.532 -40.457 -25.972 1.00 56.59 203 ARG A C 1
ATOM 1530 O O . ARG A 1 203 ? 16.240 -41.646 -25.932 1.00 56.59 203 ARG A O 1
ATOM 1537 N N . ARG A 1 204 ? 15.864 -39.538 -25.269 1.00 62.81 204 ARG A N 1
ATOM 1538 C CA . ARG A 1 204 ? 14.519 -39.838 -24.768 1.00 62.81 204 ARG A CA 1
ATOM 1539 C C . ARG A 1 204 ? 13.610 -39.973 -25.984 1.00 62.81 204 ARG A C 1
ATOM 1541 O O . ARG A 1 204 ? 13.567 -39.096 -26.849 1.00 62.81 204 ARG A O 1
ATOM 1548 N N . ASN A 1 205 ? 12.960 -41.124 -26.105 1.00 69.88 205 ASN A N 1
ATOM 1549 C CA . ASN A 1 205 ? 12.083 -41.421 -27.231 1.00 69.88 205 ASN A CA 1
ATOM 1550 C C . ASN A 1 205 ? 10.967 -40.357 -27.271 1.00 69.88 205 ASN A C 1
ATOM 1552 O O . ASN A 1 205 ? 10.443 -39.991 -26.222 1.00 69.88 205 ASN A O 1
ATOM 1556 N N . ARG A 1 206 ? 10.562 -39.850 -28.449 1.00 72.31 206 ARG A N 1
ATOM 1557 C CA . ARG A 1 206 ? 9.467 -38.853 -28.550 1.00 72.31 206 ARG A CA 1
ATOM 1558 C C . ARG A 1 206 ? 8.196 -39.315 -27.828 1.00 72.31 206 ARG A C 1
ATOM 1560 O O . ARG A 1 206 ? 7.472 -38.496 -27.274 1.00 72.31 206 ARG A O 1
ATOM 1567 N N . LYS A 1 207 ? 7.956 -40.631 -27.792 1.00 71.50 207 LYS A N 1
ATOM 1568 C CA . LYS A 1 207 ? 6.840 -41.243 -27.055 1.00 71.50 207 LYS A CA 1
ATOM 1569 C C . LYS A 1 207 ? 6.969 -41.105 -25.535 1.00 71.50 207 LYS A C 1
ATOM 1571 O O . LYS A 1 207 ? 5.965 -41.012 -24.847 1.00 71.50 207 LYS A O 1
ATOM 1576 N N . GLU A 1 208 ? 8.191 -41.099 -25.027 1.00 78.69 208 GLU A N 1
ATOM 1577 C CA . GLU A 1 208 ? 8.506 -41.003 -23.603 1.00 78.69 208 GLU A CA 1
ATOM 1578 C C . GLU A 1 208 ? 8.454 -39.552 -23.123 1.00 78.69 208 GLU A C 1
ATOM 1580 O O . GLU A 1 208 ? 7.852 -39.279 -22.095 1.00 78.69 208 GLU A O 1
ATOM 1585 N N . MET A 1 209 ? 8.944 -38.605 -23.931 1.00 76.88 209 MET A N 1
ATOM 1586 C CA . MET A 1 209 ? 8.769 -37.170 -23.670 1.00 76.88 209 MET A CA 1
ATOM 1587 C C . MET A 1 209 ? 7.289 -36.760 -23.711 1.00 76.88 209 MET A C 1
ATOM 1589 O O . MET A 1 209 ? 6.843 -35.989 -22.870 1.00 76.88 209 MET A O 1
ATOM 1593 N N . ALA A 1 210 ? 6.504 -37.313 -24.642 1.00 78.00 210 ALA A N 1
ATOM 1594 C CA . ALA A 1 210 ? 5.060 -37.085 -24.680 1.00 78.00 210 ALA A CA 1
ATOM 1595 C C . ALA A 1 210 ? 4.325 -37.706 -23.478 1.00 78.00 210 ALA A C 1
ATOM 1597 O O . ALA A 1 210 ? 3.281 -37.195 -23.076 1.00 78.00 210 ALA A O 1
ATOM 1598 N N . ARG A 1 211 ? 4.851 -38.797 -22.904 1.00 85.31 211 ARG A N 1
ATOM 1599 C CA . ARG A 1 211 ? 4.303 -39.414 -21.690 1.00 85.31 211 ARG A CA 1
ATOM 1600 C C . ARG A 1 211 ? 4.632 -38.581 -20.451 1.00 85.31 211 ARG A C 1
ATOM 1602 O O . ARG A 1 211 ? 3.712 -38.253 -19.719 1.00 85.31 211 ARG A O 1
ATOM 1609 N N . ASP A 1 212 ? 5.888 -38.165 -20.296 1.00 85.25 212 ASP A N 1
ATOM 1610 C CA . ASP A 1 212 ? 6.349 -37.284 -19.207 1.00 85.25 212 ASP A CA 1
ATOM 1611 C C . ASP A 1 212 ? 5.590 -35.945 -19.229 1.00 85.25 212 ASP A C 1
ATOM 1613 O O . ASP A 1 212 ? 5.097 -35.480 -18.207 1.00 85.25 212 ASP A O 1
ATOM 1617 N N . LEU A 1 213 ? 5.365 -35.364 -20.416 1.00 86.00 213 LEU A N 1
ATOM 1618 C CA . LEU A 1 213 ? 4.570 -34.141 -20.546 1.00 86.00 213 LEU A CA 1
ATOM 1619 C C . LEU A 1 213 ? 3.105 -34.349 -20.128 1.00 86.00 213 LEU A C 1
ATOM 1621 O O . LEU A 1 213 ? 2.549 -33.507 -19.426 1.00 86.00 213 LEU A O 1
ATOM 1625 N N . LYS A 1 214 ? 2.490 -35.476 -20.511 1.00 90.06 214 LYS A N 1
ATOM 1626 C CA . LYS A 1 214 ? 1.123 -35.819 -20.086 1.00 90.06 214 LYS A CA 1
ATOM 1627 C C . LYS A 1 214 ? 1.030 -36.089 -18.585 1.00 90.06 214 LYS A C 1
ATOM 1629 O O . LYS A 1 214 ? 0.052 -35.686 -17.966 1.00 90.06 214 LYS A O 1
ATOM 1634 N N . GLU A 1 215 ? 2.026 -36.743 -17.997 1.00 90.38 215 GLU A N 1
ATOM 1635 C CA . GLU A 1 215 ? 2.080 -37.006 -16.555 1.00 90.38 215 GLU A CA 1
ATOM 1636 C C . GLU A 1 215 ? 2.257 -35.713 -15.754 1.00 90.38 215 GLU A C 1
ATOM 1638 O O . GLU A 1 215 ? 1.550 -35.509 -14.769 1.00 90.38 215 GLU A O 1
ATOM 1643 N N . ARG A 1 216 ? 3.106 -34.788 -16.219 1.00 87.50 216 ARG A N 1
ATOM 1644 C CA . ARG A 1 216 ? 3.252 -33.454 -15.614 1.00 87.50 216 ARG A CA 1
ATOM 1645 C C . ARG A 1 216 ? 1.973 -32.627 -15.717 1.00 87.50 216 ARG A C 1
ATOM 1647 O O . ARG A 1 216 ? 1.565 -32.024 -14.731 1.00 87.50 216 ARG A O 1
ATOM 1654 N N . GLN A 1 217 ? 1.308 -32.643 -16.873 1.00 90.00 217 GLN A N 1
ATOM 1655 C CA . GLN A 1 217 ? 0.007 -31.985 -17.041 1.00 90.00 217 GLN A CA 1
ATOM 1656 C C . GLN A 1 217 ? -1.054 -32.588 -16.110 1.00 90.00 217 GLN A C 1
ATOM 1658 O O . GLN A 1 217 ? -1.789 -31.854 -15.460 1.00 90.00 217 GLN A O 1
ATOM 1663 N N . ALA A 1 218 ? -1.102 -33.915 -15.972 1.00 88.25 218 ALA A N 1
ATOM 1664 C CA . ALA A 1 218 ? -2.023 -34.573 -15.047 1.00 88.25 218 ALA A CA 1
ATOM 1665 C C . ALA A 1 218 ? -1.712 -34.255 -13.574 1.00 88.25 218 ALA A C 1
ATOM 1667 O O . ALA A 1 218 ? -2.632 -34.148 -12.764 1.00 88.25 218 ALA A O 1
ATOM 1668 N N . MET A 1 219 ? -0.436 -34.091 -13.217 1.00 84.00 219 MET A N 1
ATOM 1669 C CA . MET A 1 219 ? -0.027 -33.683 -11.872 1.00 84.00 219 MET A CA 1
ATOM 1670 C C . MET A 1 219 ? -0.487 -32.254 -11.556 1.00 84.00 219 MET A C 1
ATOM 1672 O O . MET A 1 219 ? -1.058 -32.050 -10.489 1.00 84.00 219 MET A O 1
ATOM 1676 N N . MET A 1 220 ? -0.330 -31.319 -12.501 1.00 80.75 220 MET A N 1
ATOM 1677 C CA . MET A 1 220 ? -0.807 -29.932 -12.378 1.00 80.75 220 MET A CA 1
ATOM 1678 C C . MET A 1 220 ? -2.329 -29.865 -12.189 1.00 80.75 220 MET A C 1
ATOM 1680 O O . MET A 1 220 ? -2.817 -29.221 -11.265 1.00 80.75 220 MET A O 1
ATOM 1684 N N . MET A 1 221 ? -3.086 -30.621 -12.989 1.00 85.38 221 MET A N 1
ATOM 1685 C CA . MET A 1 221 ? -4.548 -30.685 -12.852 1.00 85.38 221 MET A CA 1
ATOM 1686 C C . MET A 1 221 ? -4.973 -31.285 -11.503 1.00 85.38 221 MET A C 1
ATOM 1688 O O . MET A 1 221 ? -5.960 -30.861 -10.910 1.00 85.38 221 MET A O 1
ATOM 1692 N N . ARG A 1 222 ? -4.227 -32.271 -10.981 1.00 82.75 222 ARG A N 1
ATOM 1693 C CA . ARG A 1 222 ? -4.487 -32.843 -9.649 1.00 82.75 222 ARG A CA 1
ATOM 1694 C C . ARG A 1 222 ? -4.149 -31.868 -8.526 1.00 82.75 222 ARG A C 1
ATOM 1696 O O . ARG A 1 222 ? -4.851 -31.875 -7.518 1.00 82.75 222 ARG A O 1
ATOM 1703 N N . SER A 1 223 ? -3.094 -31.061 -8.659 1.00 81.31 223 SER A N 1
ATOM 1704 C CA . SER A 1 223 ? -2.799 -30.012 -7.677 1.00 81.31 223 SER A CA 1
ATOM 1705 C C . SER A 1 223 ? -3.849 -28.907 -7.705 1.00 81.31 223 SER A C 1
ATOM 1707 O O . SER A 1 223 ? -4.294 -28.503 -6.637 1.00 81.31 223 SER A O 1
ATOM 1709 N N . GLU A 1 224 ? -4.327 -28.501 -8.885 1.00 78.56 224 GLU A N 1
ATOM 1710 C CA . GLU A 1 224 ? -5.444 -27.554 -9.007 1.00 78.56 224 GLU A CA 1
ATOM 1711 C C . GLU A 1 224 ? -6.732 -28.117 -8.405 1.00 78.56 224 GLU A C 1
ATOM 1713 O O . GLU A 1 224 ? -7.395 -27.434 -7.638 1.00 78.56 224 GLU A O 1
ATOM 1718 N N . GLN A 1 225 ? -7.064 -29.387 -8.655 1.00 75.56 225 GLN A N 1
ATOM 1719 C CA . GLN A 1 225 ? -8.228 -30.020 -8.025 1.00 75.56 225 GLN A CA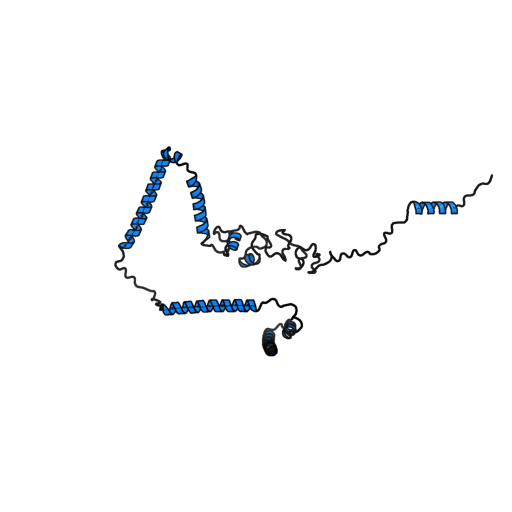 1
ATOM 1720 C C . GLN A 1 225 ? -8.101 -30.108 -6.501 1.00 75.56 225 GLN A C 1
ATOM 1722 O O . GLN A 1 225 ? -9.099 -29.948 -5.804 1.00 75.56 225 GLN A O 1
ATOM 1727 N N . LYS A 1 226 ? -6.896 -30.338 -5.963 1.00 74.75 226 LYS A N 1
ATOM 1728 C CA . LYS A 1 226 ? -6.656 -30.298 -4.512 1.00 74.75 226 LYS A CA 1
ATOM 1729 C C . LYS A 1 226 ? -6.794 -28.885 -3.940 1.00 74.75 226 LYS A C 1
ATOM 1731 O O . LYS A 1 226 ? -7.313 -28.747 -2.837 1.00 74.75 226 LYS A O 1
ATOM 1736 N N . LEU A 1 227 ? -6.365 -27.862 -4.678 1.00 72.12 227 LEU A N 1
ATOM 1737 C CA . LEU A 1 227 ? -6.562 -26.451 -4.326 1.00 72.12 227 LEU A CA 1
ATOM 1738 C C . LEU A 1 227 ? -8.049 -26.084 -4.328 1.00 72.12 227 LEU A C 1
ATOM 1740 O O . LEU A 1 227 ? -8.555 -25.616 -3.317 1.00 72.12 227 LEU A O 1
ATOM 1744 N N . MET A 1 228 ? -8.772 -26.431 -5.391 1.00 72.00 228 MET A N 1
ATOM 1745 C CA . MET A 1 228 ? -10.219 -26.217 -5.506 1.00 72.00 228 MET A CA 1
ATOM 1746 C C . MET A 1 228 ? -11.005 -26.988 -4.433 1.00 72.00 228 MET A C 1
ATOM 1748 O O . MET A 1 228 ? -11.974 -26.480 -3.876 1.00 72.00 228 MET A O 1
ATOM 1752 N N . ALA A 1 229 ? -10.579 -28.208 -4.087 1.00 66.44 229 ALA A N 1
ATOM 1753 C CA . ALA A 1 229 ? -11.175 -28.972 -2.992 1.00 66.44 229 ALA A CA 1
ATOM 1754 C C . ALA A 1 229 ? -10.928 -28.304 -1.628 1.00 66.44 229 ALA A C 1
ATOM 1756 O O . ALA A 1 229 ? -11.838 -28.256 -0.800 1.00 66.44 229 ALA A O 1
ATOM 1757 N N . ARG A 1 230 ? -9.736 -27.733 -1.411 1.00 62.84 230 ARG A N 1
ATOM 1758 C CA . ARG A 1 230 ? -9.397 -26.960 -0.207 1.00 62.84 230 ARG A CA 1
ATOM 1759 C C . ARG A 1 230 ? -10.192 -25.653 -0.122 1.00 62.84 230 ARG A C 1
ATOM 1761 O O . ARG A 1 230 ? -10.650 -25.313 0.962 1.00 62.84 230 ARG A O 1
ATOM 1768 N N . GLU A 1 231 ? -10.432 -24.975 -1.239 1.00 56.31 231 GLU A N 1
ATOM 1769 C CA . GLU A 1 231 ? -11.312 -23.798 -1.293 1.00 56.31 231 GLU A CA 1
ATOM 1770 C C . GLU A 1 231 ? -12.782 -24.168 -1.044 1.00 56.31 231 GLU A C 1
ATOM 1772 O O . GLU A 1 231 ? -13.478 -23.471 -0.312 1.00 56.31 231 GLU A O 1
ATOM 1777 N N . SER A 1 232 ? -13.250 -25.321 -1.537 1.00 54.56 232 SER A N 1
ATOM 1778 C CA . SER A 1 232 ? -14.613 -25.806 -1.265 1.00 54.56 232 SER A CA 1
ATOM 1779 C C . SER A 1 232 ? -14.843 -26.277 0.183 1.00 54.56 232 SER A C 1
ATOM 1781 O O . SER A 1 232 ? -15.992 -26.342 0.629 1.00 54.56 232 SER A O 1
ATOM 1783 N N . PHE A 1 233 ? -13.761 -26.582 0.911 1.00 46.50 233 PHE A N 1
ATOM 1784 C CA . PHE A 1 233 ? -13.762 -26.879 2.348 1.00 46.50 233 PHE A CA 1
ATOM 1785 C C . PHE A 1 233 ? -13.865 -25.599 3.197 1.00 46.50 233 PHE A C 1
ATOM 1787 O O . PHE A 1 233 ? -14.461 -25.621 4.268 1.00 46.50 233 PHE A O 1
ATOM 1794 N N . PHE A 1 234 ? -13.385 -24.462 2.681 1.00 44.62 234 PHE A N 1
ATOM 1795 C CA . PHE A 1 234 ? -13.593 -23.124 3.243 1.00 44.62 234 PHE A CA 1
ATOM 1796 C C . PHE A 1 234 ? -14.843 -22.455 2.646 1.00 44.62 234 PHE A C 1
ATOM 1798 O O . PHE A 1 234 ? -14.805 -21.326 2.160 1.00 44.62 234 PHE A O 1
ATOM 1805 N N . ARG A 1 235 ? -16.000 -23.128 2.699 1.00 47.97 235 ARG A N 1
ATOM 1806 C CA . ARG A 1 235 ? -17.262 -22.377 2.642 1.00 47.97 235 ARG A CA 1
ATOM 1807 C C . ARG A 1 235 ? -17.418 -21.597 3.954 1.00 47.97 235 ARG A C 1
ATOM 1809 O O . ARG A 1 235 ? -17.077 -22.149 5.001 1.00 47.97 235 ARG A O 1
ATOM 1816 N N . PRO A 1 236 ? -17.927 -20.351 3.932 1.00 40.97 236 PRO A N 1
ATOM 1817 C CA . PRO A 1 236 ? -18.239 -19.632 5.160 1.00 40.97 236 PRO A CA 1
ATOM 1818 C C . PRO A 1 236 ? -19.163 -20.510 6.003 1.00 40.97 236 PRO A C 1
ATOM 1820 O O . PRO A 1 236 ? -20.243 -20.880 5.542 1.00 40.97 236 PRO A O 1
ATOM 1823 N N . PHE A 1 237 ? -18.720 -20.894 7.201 1.00 43.12 237 PHE A N 1
ATOM 1824 C CA . PHE A 1 237 ? -19.584 -21.575 8.155 1.00 43.12 237 PHE A CA 1
ATOM 1825 C C . PHE A 1 237 ? -20.756 -20.640 8.459 1.00 43.12 237 PHE A C 1
ATOM 1827 O O . PHE A 1 237 ? -20.569 -19.564 9.035 1.00 43.12 237 PHE A O 1
ATOM 1834 N N . ASP A 1 238 ? -21.956 -21.038 8.037 1.00 44.66 238 ASP A N 1
ATOM 1835 C CA . ASP A 1 238 ? -23.185 -20.364 8.425 1.00 44.66 238 ASP A CA 1
ATOM 1836 C C . ASP A 1 238 ? -23.282 -20.402 9.959 1.00 44.66 238 ASP A C 1
ATOM 1838 O O . ASP A 1 238 ? -23.113 -21.445 10.599 1.00 44.66 238 ASP A O 1
ATOM 1842 N N . LYS A 1 239 ? -23.508 -19.234 10.571 1.00 50.22 239 LYS A N 1
ATOM 1843 C CA . LYS A 1 239 ? -23.506 -19.044 12.030 1.00 50.22 239 LYS A CA 1
ATOM 1844 C C . LYS A 1 239 ? -24.620 -19.843 12.730 1.00 50.22 239 LYS A C 1
ATOM 1846 O O . LYS A 1 239 ? -24.634 -19.873 13.961 1.00 50.22 239 LYS A O 1
ATOM 1851 N N . SER A 1 240 ? -25.518 -20.477 11.973 1.00 45.91 240 SER A N 1
ATOM 1852 C CA . SER A 1 240 ? -26.670 -21.246 12.445 1.00 45.91 240 SER A CA 1
ATOM 1853 C C . SER A 1 240 ? -26.347 -22.662 12.962 1.00 45.91 240 SER A C 1
ATOM 1855 O O . SER A 1 240 ? -27.128 -23.188 13.750 1.00 45.91 240 SER A O 1
ATOM 1857 N N . GLU A 1 241 ? -25.189 -23.258 12.636 1.00 50.41 241 GLU A N 1
ATOM 1858 C CA . GLU A 1 241 ? -24.847 -24.645 13.041 1.00 50.41 241 GLU A CA 1
ATOM 1859 C C . GLU A 1 241 ? -23.882 -24.763 14.243 1.00 50.41 241 GLU A C 1
ATOM 1861 O O . GLU A 1 241 ? -23.533 -25.866 14.672 1.00 50.41 241 GLU A O 1
ATOM 1866 N N . ARG A 1 242 ? -23.458 -23.645 14.850 1.00 48.88 242 ARG A N 1
ATOM 1867 C CA . ARG A 1 242 ? -22.458 -23.653 15.942 1.00 48.88 242 ARG A CA 1
ATOM 1868 C C . ARG A 1 242 ? -22.887 -24.366 17.227 1.00 48.88 242 ARG A C 1
ATOM 1870 O O . ARG A 1 242 ? -22.023 -24.721 18.023 1.00 48.88 242 ARG A O 1
ATOM 1877 N N . ASN A 1 243 ? -24.178 -24.602 17.436 1.00 46.56 243 ASN A N 1
ATOM 1878 C CA . ASN A 1 243 ? -24.673 -25.058 18.737 1.00 46.56 243 ASN A CA 1
ATOM 1879 C C . ASN A 1 243 ? -24.848 -26.578 18.875 1.00 46.56 243 ASN A C 1
ATOM 1881 O O . ASN A 1 243 ? -25.167 -27.035 19.973 1.00 46.56 243 ASN A O 1
ATOM 1885 N N . GLU A 1 244 ? -24.588 -27.373 17.830 1.00 54.97 244 GLU A N 1
ATOM 1886 C CA . GLU A 1 244 ? -24.828 -28.828 17.880 1.00 54.97 244 GLU A CA 1
ATOM 1887 C C . GLU A 1 244 ? -23.637 -29.713 17.481 1.00 54.97 244 GLU A C 1
ATOM 1889 O O . GLU A 1 244 ? -23.752 -30.933 17.555 1.00 54.97 244 GLU A O 1
ATOM 1894 N N . SER A 1 245 ? -22.474 -29.157 17.117 1.00 54.97 245 SER A N 1
ATOM 1895 C CA . SER A 1 245 ? -21.307 -29.978 16.758 1.00 54.97 245 SER A CA 1
ATOM 1896 C C . SER A 1 245 ? -20.560 -30.489 18.005 1.00 54.97 245 SER A C 1
ATOM 1898 O O . SER A 1 245 ? -19.969 -29.680 18.730 1.00 54.97 245 SER A O 1
ATOM 1900 N N . PRO A 1 246 ? -20.515 -31.814 18.262 1.00 60.53 246 PRO A N 1
ATOM 1901 C CA . PRO A 1 246 ? -19.762 -32.394 19.382 1.00 60.53 246 PRO A CA 1
ATOM 1902 C C . PRO A 1 246 ? -18.254 -32.121 19.277 1.00 60.53 246 PRO A C 1
ATOM 1904 O O . PRO A 1 246 ? -17.562 -32.048 20.287 1.00 60.53 246 PRO A O 1
ATOM 1907 N N . VAL A 1 247 ? -17.762 -31.908 18.052 1.00 57.75 247 VAL A N 1
ATOM 1908 C CA . VAL A 1 247 ? -16.348 -31.671 17.732 1.00 57.75 247 VAL A CA 1
ATOM 1909 C C . VAL A 1 247 ? -15.875 -30.304 18.235 1.00 57.75 247 VAL A C 1
ATOM 1911 O O . VAL A 1 247 ? -14.767 -30.188 18.753 1.00 57.75 247 VAL A O 1
ATOM 1914 N N . LEU A 1 248 ? -16.720 -29.270 18.148 1.00 55.75 248 LEU A N 1
ATOM 1915 C CA . LEU A 1 248 ? -16.366 -27.922 18.614 1.00 55.75 248 LEU A CA 1
ATOM 1916 C C . LEU A 1 248 ? -16.284 -27.834 20.144 1.00 55.75 248 LEU A C 1
ATOM 1918 O O . LEU A 1 248 ? -15.419 -27.132 20.660 1.00 55.75 248 LEU A O 1
ATOM 1922 N N . LYS A 1 249 ? -17.114 -28.598 20.867 1.00 62.72 249 LYS A N 1
ATOM 1923 C CA . LYS A 1 249 ? -17.037 -28.691 22.337 1.00 62.72 249 LYS A CA 1
ATOM 1924 C C . LYS A 1 249 ? -15.753 -29.367 22.821 1.00 62.72 249 LYS A C 1
ATOM 1926 O O . LYS A 1 249 ? -15.263 -29.035 23.895 1.00 62.72 249 LYS A O 1
ATOM 1931 N N . GLU A 1 250 ? -15.198 -30.276 22.023 1.00 59.69 250 GLU A N 1
ATOM 1932 C CA . GLU A 1 250 ? -13.971 -30.991 22.378 1.00 59.69 250 GLU A CA 1
ATOM 1933 C C . GLU A 1 250 ? -12.698 -30.265 21.932 1.00 59.69 250 GLU A C 1
ATOM 1935 O O . GLU A 1 250 ? -11.667 -30.395 22.589 1.00 59.69 250 GLU A O 1
ATOM 1940 N N . LEU A 1 251 ? -12.785 -29.395 20.920 1.00 57.66 251 LEU A N 1
ATOM 1941 C CA . LEU A 1 251 ? -11.715 -28.463 20.544 1.00 57.66 251 LEU A CA 1
ATOM 1942 C C . LEU A 1 251 ? -11.429 -27.401 21.621 1.00 57.66 251 LEU A C 1
ATOM 1944 O O . LEU A 1 251 ? -10.270 -27.038 21.813 1.00 57.66 251 LEU A O 1
ATOM 1948 N N . GLU A 1 252 ? -12.438 -26.954 22.376 1.00 60.53 252 GLU A N 1
ATOM 1949 C CA . GLU A 1 252 ? -12.239 -26.034 23.511 1.00 60.53 252 GLU A CA 1
ATOM 1950 C C . GLU A 1 252 ? -11.447 -26.676 24.660 1.00 60.53 252 GLU A C 1
ATOM 1952 O O . GLU A 1 252 ? -10.627 -26.016 25.297 1.00 60.53 252 GLU A O 1
ATOM 1957 N N . LYS A 1 253 ? -11.600 -27.988 24.886 1.00 60.94 253 LYS A N 1
ATOM 1958 C CA . LYS A 1 253 ? -10.824 -28.706 25.914 1.00 60.94 253 LYS A CA 1
ATOM 1959 C C . LYS A 1 253 ? -9.339 -28.828 25.570 1.00 60.94 253 LYS A C 1
ATOM 1961 O O . LYS A 1 253 ? -8.540 -29.111 26.457 1.00 60.94 253 LYS A O 1
ATOM 1966 N N . ILE A 1 254 ? -8.959 -28.618 24.307 1.00 55.19 254 ILE A N 1
ATOM 1967 C CA . ILE A 1 254 ? -7.588 -28.826 23.822 1.00 55.19 254 ILE A CA 1
ATOM 1968 C C . ILE A 1 254 ? -6.704 -27.577 24.002 1.00 55.19 254 ILE A C 1
ATOM 1970 O O . ILE A 1 254 ? -5.478 -27.672 23.934 1.00 55.19 254 ILE A O 1
ATOM 1974 N N . GLN A 1 255 ? -7.285 -26.419 24.344 1.00 56.16 255 GLN A N 1
ATOM 1975 C CA . GLN A 1 255 ? -6.542 -25.169 24.575 1.00 56.16 255 GLN A CA 1
ATOM 1976 C C . GLN A 1 255 ? -5.647 -25.166 25.837 1.00 56.16 255 GLN A C 1
ATOM 1978 O O . GLN A 1 255 ? -5.036 -24.146 26.138 1.00 56.16 255 GLN A O 1
ATOM 1983 N N . GLY A 1 256 ? -5.519 -26.292 26.551 1.00 55.88 256 GLY A N 1
ATOM 1984 C CA . GLY A 1 256 ? -4.698 -26.423 27.762 1.00 55.88 256 GLY A CA 1
ATOM 1985 C C . GLY A 1 256 ? -3.615 -27.511 27.739 1.00 55.88 256 GLY A C 1
ATOM 1986 O O . GLY A 1 256 ? -3.127 -27.870 28.807 1.00 55.88 256 GLY A O 1
ATOM 1987 N N . PHE A 1 257 ? -3.257 -28.083 26.581 1.00 54.88 257 PHE A N 1
ATOM 1988 C CA . PHE A 1 257 ? -2.240 -29.147 26.510 1.00 54.88 257 PHE A CA 1
ATOM 1989 C C . PHE A 1 257 ? -0.868 -28.625 26.060 1.00 54.88 257 PHE A C 1
ATOM 1991 O O . PHE A 1 257 ? -0.668 -28.302 24.886 1.00 54.88 257 PHE A O 1
ATOM 1998 N N . ASP A 1 258 ? 0.088 -28.615 26.994 1.00 55.72 258 ASP A N 1
ATOM 1999 C CA . ASP A 1 258 ? 1.459 -28.118 26.793 1.00 55.72 258 ASP A CA 1
ATOM 2000 C C . ASP A 1 258 ? 2.434 -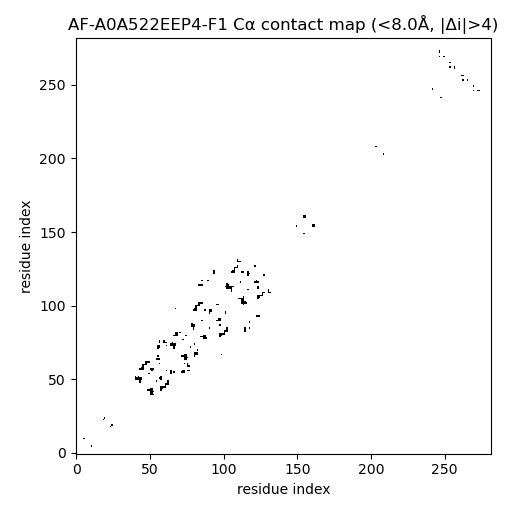29.164 26.214 1.00 55.72 258 ASP A C 1
ATOM 2002 O O . ASP A 1 258 ? 3.565 -28.822 25.867 1.00 55.72 258 ASP A O 1
ATOM 2006 N N . SER A 1 259 ? 2.035 -30.440 26.091 1.00 61.75 259 SER A N 1
ATOM 2007 C CA . SER A 1 259 ? 2.917 -31.521 25.622 1.00 61.75 259 SER A CA 1
ATOM 2008 C C . SER A 1 259 ? 2.506 -32.085 24.252 1.00 61.75 259 SER A C 1
ATOM 2010 O O . SER A 1 259 ? 1.331 -32.315 23.964 1.00 61.75 259 SER A O 1
ATOM 2012 N N . GLU A 1 260 ? 3.497 -32.323 23.388 1.00 63.81 260 GLU A N 1
ATOM 2013 C CA . GLU A 1 260 ? 3.326 -32.806 22.007 1.00 63.81 260 GLU A CA 1
ATOM 2014 C C . GLU A 1 260 ? 2.679 -34.206 21.946 1.00 63.81 260 GLU A C 1
ATOM 2016 O O . GLU A 1 260 ? 1.835 -34.466 21.092 1.00 63.81 260 GLU A O 1
ATOM 2021 N N . SER A 1 261 ? 2.956 -35.058 22.941 1.00 63.72 261 SER A N 1
ATOM 2022 C CA . SER A 1 261 ? 2.322 -36.378 23.113 1.00 63.72 261 SER A CA 1
ATOM 2023 C C . SER A 1 261 ? 0.813 -36.282 23.375 1.00 63.72 261 SER A C 1
ATOM 2025 O O . SER A 1 261 ? 0.051 -37.166 22.981 1.00 63.72 261 SER A O 1
ATOM 2027 N N . ASP A 1 262 ? 0.362 -35.242 24.075 1.00 60.38 262 ASP A N 1
ATOM 2028 C CA . ASP A 1 262 ? -1.061 -35.068 24.382 1.00 60.38 262 ASP A CA 1
ATOM 2029 C C . ASP A 1 262 ? -1.816 -34.470 23.191 1.00 60.38 262 ASP A C 1
ATOM 2031 O O . ASP A 1 262 ? -2.976 -34.812 22.955 1.00 60.38 262 ASP A O 1
ATOM 2035 N N . ARG A 1 263 ? -1.125 -33.666 22.372 1.00 63.56 263 ARG A N 1
ATOM 2036 C CA . ARG A 1 263 ? -1.646 -33.162 21.097 1.00 63.56 263 ARG A CA 1
ATOM 2037 C C . ARG A 1 263 ? -1.889 -34.285 20.093 1.00 63.56 263 ARG A C 1
ATOM 2039 O O . ARG A 1 263 ? -2.947 -34.299 19.473 1.00 63.56 263 ARG A O 1
ATOM 2046 N N . GLU A 1 264 ? -0.981 -35.251 19.968 1.00 69.94 264 GLU A N 1
ATOM 2047 C CA . GLU A 1 264 ? -1.172 -36.387 19.050 1.00 69.94 264 GLU A CA 1
ATOM 2048 C C . GLU A 1 264 ? -2.369 -37.264 19.450 1.00 69.94 264 GLU A C 1
ATOM 2050 O O . GLU A 1 264 ? -3.212 -37.581 18.610 1.00 69.94 264 GLU A O 1
ATOM 2055 N N . LYS A 1 265 ? -2.527 -37.564 20.747 1.00 69.56 265 LYS A N 1
ATOM 2056 C CA . LYS A 1 265 ? -3.689 -38.319 21.259 1.00 69.56 265 LYS A CA 1
ATOM 2057 C C . LYS A 1 265 ? -5.009 -37.566 21.082 1.00 69.56 265 LYS A C 1
ATOM 2059 O O . LYS A 1 265 ? -6.049 -38.188 20.843 1.00 69.56 265 LYS A O 1
ATOM 2064 N N . ALA A 1 266 ? -4.975 -36.239 21.197 1.00 64.62 266 ALA A N 1
ATOM 2065 C CA . ALA A 1 266 ? -6.131 -35.386 20.953 1.00 64.62 266 ALA A CA 1
ATOM 2066 C C . ALA A 1 266 ? -6.520 -35.372 19.466 1.00 64.62 266 ALA A C 1
ATOM 2068 O O . ALA A 1 266 ? -7.698 -35.517 19.148 1.00 64.62 266 ALA A O 1
ATOM 2069 N N . VAL A 1 267 ? -5.547 -35.277 18.553 1.00 71.56 267 VAL A N 1
ATOM 2070 C CA . VAL A 1 267 ? -5.785 -35.334 17.099 1.00 71.56 267 VAL A CA 1
ATOM 2071 C C . VAL A 1 267 ? -6.376 -36.684 16.685 1.00 71.56 267 VAL A C 1
ATOM 2073 O O . VAL A 1 267 ? -7.328 -36.717 15.906 1.00 71.56 267 VAL A O 1
ATOM 2076 N N . GLU A 1 268 ? -5.882 -37.790 17.240 1.00 75.06 268 GLU A N 1
ATOM 2077 C CA . GLU A 1 268 ? -6.412 -39.125 16.937 1.00 75.06 268 GLU A CA 1
ATOM 2078 C C . GLU A 1 268 ? -7.834 -39.322 17.490 1.00 75.06 268 GLU A C 1
ATOM 2080 O O . GLU A 1 268 ? -8.710 -39.850 16.803 1.00 75.06 268 GLU A O 1
ATOM 2085 N N . SER A 1 269 ? -8.113 -38.800 18.689 1.00 68.25 269 SER A N 1
ATOM 2086 C CA . SER A 1 269 ? -9.464 -38.820 19.271 1.00 68.25 269 SER A CA 1
ATOM 2087 C C . SER A 1 269 ? -10.457 -37.973 18.464 1.00 68.25 269 SER A C 1
ATOM 2089 O O . SER A 1 269 ? -11.594 -38.392 18.257 1.00 68.25 269 SER A O 1
ATOM 2091 N N . LEU A 1 270 ? -10.025 -36.812 17.959 1.00 70.62 270 LEU A N 1
ATOM 2092 C CA . LEU A 1 270 ? -10.835 -35.946 17.097 1.00 70.62 270 LEU A CA 1
ATOM 2093 C C . LEU A 1 270 ? -11.106 -36.573 15.725 1.00 70.62 270 LEU A C 1
ATOM 2095 O O . LEU A 1 270 ? -12.211 -36.432 15.206 1.00 70.62 270 LEU A O 1
ATOM 2099 N N . SER A 1 271 ? -10.127 -37.281 15.155 1.00 74.19 271 SER A N 1
ATOM 2100 C CA . SER A 1 271 ? -10.289 -38.002 13.888 1.00 74.19 271 SER A CA 1
ATOM 2101 C C . SER A 1 271 ? -11.383 -39.067 13.993 1.00 74.19 271 SER A C 1
ATOM 2103 O O . SER A 1 271 ? -12.277 -39.114 13.151 1.00 74.19 271 SER A O 1
ATOM 2105 N N . ASN A 1 272 ? -11.368 -39.862 15.067 1.00 74.62 272 ASN A N 1
ATOM 2106 C CA . ASN A 1 272 ? -12.371 -40.904 15.304 1.00 74.62 272 ASN A CA 1
ATOM 2107 C C . ASN A 1 272 ? -13.778 -40.313 15.517 1.00 74.62 272 ASN A C 1
ATOM 2109 O O . ASN A 1 272 ? -14.755 -40.836 14.987 1.00 74.62 272 ASN A O 1
ATOM 2113 N N . LEU A 1 273 ? -13.886 -39.186 16.230 1.00 71.00 273 LEU A N 1
ATOM 2114 C CA . LEU A 1 273 ? -15.161 -38.489 16.454 1.00 71.00 273 LEU A CA 1
ATOM 2115 C C . LEU A 1 273 ? -15.729 -37.857 15.174 1.00 71.00 273 LEU A C 1
ATOM 2117 O O . LEU A 1 273 ? -16.944 -37.848 14.971 1.00 71.00 273 LEU A O 1
ATOM 2121 N N . ALA A 1 274 ? -14.862 -37.325 14.310 1.00 67.69 274 ALA A N 1
ATOM 2122 C CA . ALA A 1 274 ? -15.260 -36.785 13.014 1.00 67.69 274 ALA A CA 1
ATOM 2123 C C . ALA A 1 274 ? -15.793 -37.890 12.088 1.00 67.69 274 ALA A C 1
ATOM 2125 O O . ALA A 1 274 ? -16.790 -37.688 11.394 1.00 67.69 274 ALA A O 1
ATOM 2126 N N . GLU A 1 275 ? -15.172 -39.070 12.126 1.00 72.31 275 GLU A N 1
ATOM 2127 C CA . GLU A 1 275 ? -15.598 -40.237 11.352 1.00 72.31 275 GLU A CA 1
ATOM 2128 C C . GLU A 1 275 ? -16.927 -40.819 11.875 1.00 72.31 275 GLU A C 1
ATOM 2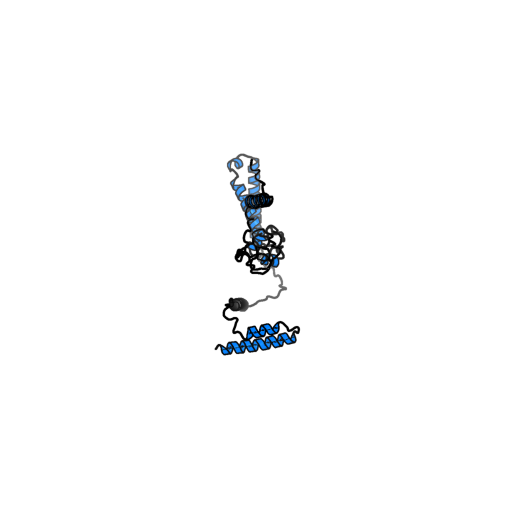130 O O . GLU A 1 275 ? -17.802 -41.195 11.094 1.00 72.31 275 GLU A O 1
ATOM 2135 N N . GLU A 1 276 ? -17.139 -40.823 13.194 1.00 71.69 276 GLU A N 1
ATOM 2136 C CA . GLU A 1 276 ? -18.396 -41.253 13.820 1.00 71.69 276 GLU A CA 1
ATOM 2137 C C . GLU A 1 276 ? -19.559 -40.284 13.518 1.00 71.69 276 GLU A C 1
ATOM 2139 O O . GLU A 1 276 ? -20.676 -40.716 13.219 1.00 71.69 276 GLU A O 1
ATOM 2144 N N . TYR A 1 277 ? -19.292 -38.972 13.490 1.00 64.94 277 TYR A N 1
ATOM 2145 C CA . TYR A 1 277 ? -20.278 -37.953 13.112 1.00 64.94 277 TYR A CA 1
ATOM 2146 C C . TYR A 1 277 ? -20.679 -38.040 11.631 1.00 64.94 277 TYR A C 1
ATOM 2148 O O . TYR A 1 277 ? -21.872 -37.973 11.327 1.00 64.94 277 TYR A O 1
ATOM 2156 N N . ASP A 1 278 ? -19.726 -38.252 10.715 1.00 66.19 278 ASP A N 1
ATOM 2157 C CA . ASP A 1 278 ? -20.013 -38.410 9.279 1.00 66.19 278 ASP A CA 1
ATOM 2158 C C . ASP A 1 278 ? -20.829 -39.686 8.992 1.00 66.19 278 ASP A C 1
ATOM 2160 O O . ASP A 1 278 ? -21.752 -39.682 8.175 1.00 66.19 278 ASP A O 1
ATOM 2164 N N . ASN A 1 279 ? -20.571 -40.767 9.736 1.00 67.94 279 ASN A N 1
ATOM 2165 C CA . ASN A 1 279 ? -21.345 -42.007 9.637 1.00 67.94 279 ASN A CA 1
ATOM 2166 C C . ASN A 1 279 ? -22.764 -41.891 10.221 1.00 67.94 279 ASN A C 1
ATOM 2168 O O . ASN A 1 279 ? -23.647 -42.630 9.796 1.00 67.94 279 ASN A O 1
ATOM 2172 N N . SER A 1 280 ? -23.009 -40.955 11.146 1.00 59.09 280 SER A N 1
ATOM 2173 C CA . SER A 1 280 ? -24.344 -40.699 11.717 1.00 59.09 280 SER A CA 1
ATOM 2174 C C . SER A 1 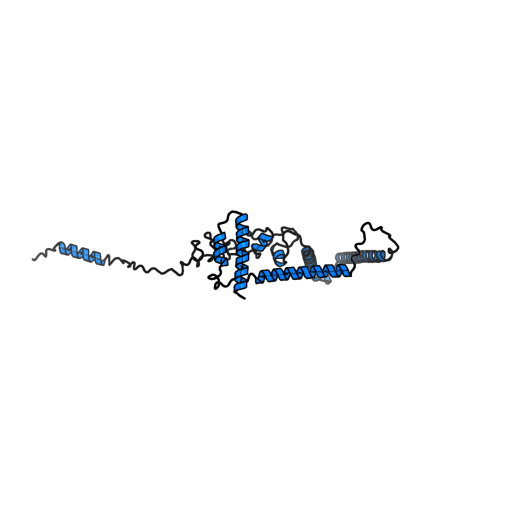280 ? -25.276 -39.880 10.809 1.00 59.09 280 SER A C 1
ATOM 2176 O O . SER A 1 280 ? -26.483 -39.839 11.050 1.00 59.09 280 SER A O 1
ATOM 2178 N N . LYS A 1 281 ? -24.731 -39.225 9.770 1.00 55.81 281 LYS A N 1
ATOM 2179 C CA . LYS A 1 281 ? -25.476 -38.381 8.815 1.00 55.81 281 LYS A CA 1
ATOM 2180 C C . LYS A 1 281 ? -25.783 -39.070 7.469 1.00 55.81 281 LYS A C 1
ATOM 2182 O O . LYS A 1 281 ? -26.351 -38.419 6.590 1.00 55.81 281 LYS A O 1
ATOM 2187 N N . LYS A 1 282 ? -25.432 -40.351 7.303 1.00 48.09 282 LYS A N 1
ATOM 2188 C CA . LYS A 1 282 ? -25.819 -41.213 6.165 1.00 48.09 282 LYS A CA 1
ATOM 2189 C C . LYS A 1 282 ? -27.001 -42.105 6.522 1.00 48.09 282 LYS A C 1
ATOM 2191 O O . LYS A 1 282 ? -27.833 -42.326 5.615 1.00 48.09 282 LYS A O 1
#

Mean predicted aligned error: 22.78 Å

Secondary structure (DSSP, 8-state):
-------HHHHHHHHHHHHHHHT---------------TTS---SS-SSS-TTT-SSTTS--TT---SS-SSS-TTT-SSTT-SSS-HHHHHHHT--TTS--TT--SS-SS--HHHHHHHT--TTS--TTHHHHHHHHHHHHHHHHHHT--HHHHTT-HHHHHHHHHHHHHHHHHHHHHHHHHHHTTT--S------SS------HHHHHHHHHHHHHHHHHHHHHHHHHHHH-----TTSTTT-HHHHHHHGGGG--SHHHHHHHHHHHHHHHHHHHHHT-

Solvent-accessible surface area (backbone atoms only — not comparable to full-atom values): 17173 Å² total; per-residue (Å²): 139,82,82,83,78,77,56,68,68,59,56,54,51,51,52,52,54,49,48,50,66,75,58,45,82,73,82,70,70,72,79,64,79,69,68,72,79,51,70,84,70,63,46,46,75,48,71,44,84,51,32,42,92,78,35,41,34,51,76,42,67,49,75,78,66,52,43,77,54,68,84,67,48,12,50,80,69,42,62,39,33,34,63,57,85,58,42,37,72,59,30,60,72,73,70,50,60,60,84,46,71,48,37,80,41,47,82,48,68,48,83,52,28,39,47,55,25,62,76,69,72,57,56,58,80,51,68,55,81,64,41,61,58,51,50,52,49,48,53,50,53,57,52,50,58,58,60,73,68,58,61,70,71,66,50,77,74,39,77,72,50,46,54,50,50,52,51,52,54,51,47,54,52,51,55,51,49,52,51,53,50,56,62,57,53,67,74,75,72,82,72,86,84,88,74,86,76,94,63,81,82,83,76,69,49,71,70,52,54,55,45,52,53,50,51,50,52,52,49,52,52,51,50,51,50,52,50,53,51,53,53,66,69,62,54,82,77,65,84,84,59,76,88,75,50,73,65,62,65,54,55,64,69,56,81,77,66,92,45,73,74,57,51,54,56,48,51,54,52,51,52,54,52,53,54,54,53,60,63,72,75,111

Foldseek 3Di:
DDPPDDDVVVVVVVVVVVCCVVVPPPPPVPPPPPPPCCVVQPDQQCPLPHGLVQALDSNFRDVPQDQQCPPSHGCRPDQQRNPLQAGPVVCVVQVHDSNDNQQQPQQCPQPHGPVNCSVVVHHSNDRDPVSVVVVVVVVVVVVVVVVVPPPVVVQVPDPVNVVVVVVVVVVVVVVVVVVVVVVVVVVPPPDDDPDDDPPDDPPPDPVNVVVVVVVVVVVVVVVVVVVVVVVVVPDPPDPVPVPPDPLVVLVVVVPPDPDPVVVVVSVVVSVVSVVVVVVVVD